Protein AF-A0AB36PG69-F1 (afdb_monomer_lite)

Organism: NCBI:txid198214

Secondary structure (DSSP, 8-state):
-HHHHHHHHHHHHHHHHHHHHHHHHHHHHHHHHHHHHHHHHHHHT-TTHHHHHHHHHHHHT-HHHHTT-STTS-HHHHHHHHHHHHHHHHHHHHHHTT-HHHHHHHHHHHHHHHHHHHHHHHHHHHHHHHHHHHHHHHHHHHHHHHHHHHHHHHIIIIIHHHHHHHHHHHHHHTT---SPPPP---SSHHHHHHHHHHHHHHHHHHHHHHHHHHHHHHHHHHHHHHHHHHHHHHHHS---

Foldseek 3Di:
DVLVCVLVVLVVVLVVCVVLLVVLLVLLVVLLVLLVVLLVCLVVVNPCNVVSLVVSVCSLPPPSLVVCPDDPRDPQLVVLSVVLVVVSVVLVVCSVVSVNVVSVVCSVVSSVSSVSNSVSSVVRSVVSVVVSVVSVVVSVVVVVVVVVVVVVCCCVQPVVLVVVVVVCVVCVVVVNLPDDQRQLPRPDPSSVVSVVVSVVSVVVNVVVVVVVVVVVVVVVVVVVVVVVVVVVVVVPDDDD

InterPro domains:
  IPR003660 HAMP domain [PF00672] (154-205)
  IPR003660 HAMP domain [PS50885] (156-209)
  IPR003660 HAMP domain [SM00304] (156-209)
  IPR029095 NarX-like, N-terminal [PF13675] (14-109)
  IPR042295 NarX-like, N-terminal domain superfamily [G3DSA:1.20.120.960] (21-128)

Structure (mmCIF, N/CA/C/O backbone):
data_AF-A0AB36PG69-F1
#
_entry.id   AF-A0AB36PG69-F1
#
loop_
_atom_site.group_PDB
_atom_site.id
_atom_site.type_symbol
_atom_site.label_atom_id
_atom_site.label_alt_id
_atom_site.label_comp_id
_atom_site.label_asym_id
_atom_site.label_entity_id
_atom_site.label_seq_id
_atom_site.pdbx_PDB_ins_code
_atom_site.Cartn_x
_atom_site.Cartn_y
_atom_site.Cartn_z
_atom_site.occupancy
_atom_site.B_iso_or_equiv
_atom_site.auth_seq_id
_atom_site.auth_comp_id
_atom_site.auth_asym_id
_atom_site.auth_atom_id
_atom_site.pdbx_PDB_model_num
ATOM 1 N N . MET A 1 1 ? -4.709 -1.542 18.566 1.00 64.94 1 MET A N 1
ATOM 2 C CA . MET A 1 1 ? -3.264 -1.831 18.682 1.00 64.94 1 MET A CA 1
ATOM 3 C C . MET A 1 1 ? -2.793 -2.746 17.560 1.00 64.94 1 MET A C 1
ATOM 5 O O . MET A 1 1 ? -2.054 -2.269 16.717 1.00 64.94 1 MET A O 1
ATOM 9 N N . LEU A 1 2 ? -3.275 -3.990 17.442 1.00 75.31 2 LEU A N 1
ATOM 10 C CA . LEU A 1 2 ? -2.845 -4.886 16.350 1.00 75.31 2 LEU A CA 1
ATOM 11 C C . LEU A 1 2 ? -3.123 -4.317 14.940 1.00 75.31 2 LEU A C 1
ATOM 13 O O . LEU A 1 2 ? -2.245 -4.328 14.085 1.00 75.31 2 LEU A O 1
ATOM 17 N N . LEU A 1 3 ? -4.320 -3.749 14.730 1.00 73.50 3 LEU A N 1
ATOM 18 C CA . LEU A 1 3 ? -4.728 -3.170 13.443 1.00 73.50 3 LEU A CA 1
ATOM 19 C C . LEU A 1 3 ? -3.843 -1.986 13.017 1.00 73.50 3 LEU A C 1
ATOM 21 O O . LEU A 1 3 ? -3.475 -1.889 11.852 1.00 73.50 3 LEU A O 1
ATOM 25 N N . SER A 1 4 ? -3.474 -1.115 13.966 1.00 73.88 4 SER A N 1
ATOM 26 C CA . SER A 1 4 ? -2.629 0.049 13.676 1.00 73.88 4 SER A CA 1
ATOM 27 C C . SER A 1 4 ? -1.191 -0.367 13.382 1.00 73.88 4 SER A C 1
ATOM 29 O O . SER A 1 4 ? -0.578 0.164 12.467 1.00 73.88 4 SER A O 1
ATOM 31 N N . ILE A 1 5 ? -0.661 -1.352 14.112 1.00 80.94 5 ILE A N 1
ATOM 32 C CA . ILE A 1 5 ? 0.685 -1.885 13.867 1.00 80.94 5 ILE A CA 1
ATOM 33 C C . ILE A 1 5 ? 0.757 -2.516 12.473 1.00 80.94 5 ILE A C 1
ATOM 35 O O . ILE A 1 5 ? 1.708 -2.264 11.737 1.00 80.94 5 ILE A O 1
ATOM 39 N N . LEU A 1 6 ? -0.271 -3.276 12.081 1.00 77.44 6 LEU A N 1
ATOM 40 C CA . LEU A 1 6 ? -0.334 -3.898 10.762 1.00 77.44 6 LEU A CA 1
ATOM 41 C C . LEU A 1 6 ? -0.406 -2.845 9.643 1.00 77.44 6 LEU A C 1
ATOM 43 O O . LEU A 1 6 ? 0.371 -2.912 8.691 1.00 77.44 6 LEU A O 1
ATOM 47 N N . SER A 1 7 ? -1.286 -1.843 9.768 1.00 76.88 7 SER A N 1
ATOM 48 C CA . SER A 1 7 ? -1.426 -0.789 8.754 1.00 76.88 7 SER A CA 1
ATOM 49 C C . SER A 1 7 ? -0.161 0.060 8.623 1.00 76.88 7 SER A C 1
ATOM 51 O O . SER A 1 7 ? 0.290 0.331 7.512 1.00 76.88 7 SER A O 1
ATOM 53 N N . THR A 1 8 ? 0.447 0.444 9.748 1.00 79.75 8 THR A N 1
ATOM 54 C CA . THR A 1 8 ? 1.674 1.246 9.755 1.00 79.75 8 THR A CA 1
ATOM 55 C C . THR A 1 8 ? 2.865 0.443 9.236 1.00 79.75 8 THR A C 1
ATOM 57 O O . THR A 1 8 ? 3.670 0.976 8.477 1.00 79.75 8 THR A O 1
ATOM 60 N N . GLY A 1 9 ? 2.955 -0.850 9.563 1.00 84.31 9 GLY A N 1
ATOM 61 C CA . GLY A 1 9 ? 3.984 -1.741 9.024 1.00 84.31 9 GLY A CA 1
ATOM 62 C C . GLY A 1 9 ? 3.906 -1.873 7.502 1.00 84.31 9 GLY A C 1
ATOM 63 O O . GLY A 1 9 ? 4.920 -1.730 6.820 1.00 84.31 9 GLY A O 1
ATOM 64 N N . ILE A 1 10 ? 2.701 -2.060 6.953 1.00 81.62 10 ILE A N 1
ATOM 65 C CA . ILE A 1 10 ? 2.478 -2.119 5.498 1.00 81.62 10 ILE A CA 1
ATOM 66 C C . ILE A 1 10 ? 2.855 -0.789 4.829 1.00 81.62 10 ILE A C 1
ATOM 68 O O . ILE A 1 10 ? 3.517 -0.791 3.787 1.00 81.62 10 ILE A O 1
ATOM 72 N N . ALA A 1 11 ? 2.484 0.345 5.429 1.00 81.44 11 ALA A N 1
ATOM 73 C CA . ALA A 1 11 ? 2.833 1.664 4.906 1.00 81.44 11 ALA A CA 1
ATOM 74 C C . ALA A 1 11 ? 4.356 1.888 4.873 1.00 81.44 11 ALA A C 1
ATOM 76 O O . ALA A 1 11 ? 4.891 2.313 3.849 1.00 81.44 11 ALA A O 1
ATOM 77 N N . LEU A 1 12 ? 5.064 1.536 5.952 1.00 83.12 12 LEU A N 1
ATOM 78 C CA . LEU A 1 12 ? 6.521 1.668 6.049 1.00 83.12 12 LEU A CA 1
ATOM 79 C C . LEU A 1 12 ? 7.258 0.764 5.057 1.00 83.12 12 LEU A C 1
ATOM 81 O O . LEU A 1 12 ? 8.168 1.228 4.373 1.00 83.12 12 LEU A O 1
ATOM 85 N N . LEU A 1 13 ? 6.851 -0.503 4.930 1.00 83.69 13 LEU A N 1
ATOM 86 C CA . LEU A 1 13 ? 7.431 -1.423 3.946 1.00 83.69 13 LEU A CA 1
ATOM 87 C C . LEU A 1 13 ? 7.222 -0.919 2.516 1.00 83.69 13 LEU A C 1
ATOM 89 O O . LEU A 1 13 ? 8.127 -0.994 1.684 1.00 83.69 13 LEU A O 1
ATOM 93 N N . THR A 1 14 ? 6.045 -0.363 2.235 1.00 82.62 14 THR A N 1
ATOM 94 C CA . THR A 1 14 ? 5.746 0.179 0.911 1.00 82.62 14 THR A CA 1
ATOM 95 C C . THR A 1 14 ? 6.583 1.419 0.607 1.00 82.62 14 THR A C 1
ATOM 97 O O . THR A 1 14 ? 7.133 1.516 -0.489 1.00 82.62 14 THR A O 1
ATOM 100 N N . LEU A 1 15 ? 6.749 2.318 1.576 1.00 81.62 15 LEU A N 1
ATOM 101 C CA . LEU A 1 15 ? 7.589 3.510 1.448 1.00 81.62 15 LEU A CA 1
ATOM 102 C C . LEU A 1 15 ? 9.081 3.162 1.323 1.00 81.62 15 LEU A C 1
ATOM 104 O O . LEU A 1 15 ? 9.803 3.762 0.534 1.00 81.62 15 LEU A O 1
ATOM 108 N N . ALA A 1 16 ? 9.553 2.130 2.023 1.00 81.25 16 ALA A N 1
ATOM 109 C CA . ALA A 1 16 ? 10.897 1.603 1.797 1.00 81.25 16 ALA A CA 1
ATOM 110 C C . ALA A 1 16 ? 11.046 1.045 0.368 1.00 81.25 16 ALA A C 1
ATOM 112 O O . ALA A 1 16 ? 12.069 1.250 -0.285 1.00 81.25 16 ALA A O 1
ATOM 113 N N . SER A 1 17 ? 10.005 0.384 -0.157 1.00 84.06 17 SER A N 1
ATOM 114 C CA . SER A 1 17 ? 10.005 -0.123 -1.533 1.00 84.06 17 SER A CA 1
ATOM 115 C C . SER A 1 17 ? 9.943 0.983 -2.597 1.00 84.06 17 SER A C 1
ATOM 117 O O . SER A 1 17 ? 10.462 0.778 -3.692 1.00 84.06 17 SER A O 1
ATOM 119 N N . SER A 1 18 ? 9.374 2.159 -2.296 1.00 85.69 18 SER A N 1
ATOM 120 C CA . SER A 1 18 ? 9.246 3.249 -3.275 1.00 85.69 18 SER A CA 1
ATOM 121 C C . SER A 1 18 ? 10.583 3.893 -3.642 1.00 85.69 18 SER A C 1
ATOM 123 O O . SER A 1 18 ? 10.717 4.424 -4.740 1.00 85.69 18 SER A O 1
ATOM 125 N N . LEU A 1 19 ? 11.599 3.791 -2.775 1.00 85.38 19 LEU A N 1
ATOM 126 C CA . LEU A 1 19 ? 12.970 4.188 -3.122 1.00 85.38 19 LEU A CA 1
ATOM 127 C C . LEU A 1 19 ? 13.503 3.365 -4.303 1.00 85.38 19 LEU A C 1
ATOM 129 O O . LEU A 1 19 ? 14.096 3.914 -5.229 1.00 85.38 19 LEU A O 1
ATOM 133 N N . ARG A 1 20 ? 13.221 2.056 -4.306 1.00 90.81 20 ARG A N 1
ATOM 134 C CA . ARG A 1 20 ? 13.609 1.152 -5.397 1.00 90.81 20 ARG A CA 1
ATOM 135 C C . ARG A 1 20 ? 12.785 1.395 -6.660 1.00 90.81 20 ARG A C 1
ATOM 137 O O . ARG A 1 20 ? 13.321 1.256 -7.753 1.00 90.81 20 ARG A O 1
ATOM 144 N N . ASP A 1 21 ? 11.515 1.789 -6.535 1.00 93.38 21 ASP A N 1
ATOM 145 C CA . ASP A 1 21 ? 10.707 2.181 -7.701 1.00 93.38 21 ASP A CA 1
ATOM 146 C C . ASP A 1 21 ? 11.288 3.427 -8.386 1.00 93.38 21 ASP A C 1
ATOM 148 O O . ASP A 1 21 ? 11.419 3.457 -9.609 1.00 93.38 21 ASP A O 1
ATOM 152 N N . ALA A 1 22 ? 11.668 4.443 -7.602 1.00 95.12 22 ALA A N 1
ATOM 153 C CA . ALA A 1 22 ? 12.277 5.666 -8.121 1.00 95.12 22 ALA A CA 1
ATOM 154 C C . ALA A 1 22 ? 13.617 5.376 -8.816 1.00 95.12 22 ALA A C 1
ATOM 156 O O . ALA A 1 22 ? 13.876 5.882 -9.909 1.00 95.12 22 ALA A O 1
ATOM 157 N N . GLU A 1 23 ? 14.440 4.510 -8.223 1.00 96.38 23 GLU A N 1
ATOM 158 C CA . GLU A 1 23 ? 15.682 4.034 -8.832 1.00 96.38 23 GLU A CA 1
ATOM 159 C C . GLU A 1 23 ? 15.425 3.275 -10.148 1.00 96.38 23 GLU A C 1
ATOM 161 O O . GLU A 1 23 ? 16.091 3.548 -11.149 1.00 96.38 23 GLU A O 1
ATOM 166 N N . ALA A 1 24 ? 14.428 2.382 -10.187 1.00 97.06 24 ALA A N 1
ATOM 167 C CA . ALA A 1 24 ? 14.053 1.641 -11.392 1.00 97.06 24 ALA A CA 1
ATOM 168 C C . ALA A 1 24 ? 13.626 2.580 -12.528 1.00 97.06 24 ALA A C 1
ATOM 170 O O . ALA A 1 24 ? 14.089 2.434 -13.659 1.00 97.06 24 ALA A O 1
ATOM 171 N N . ILE A 1 25 ? 12.777 3.567 -12.221 1.00 97.81 25 ILE A N 1
ATOM 172 C CA . ILE A 1 25 ? 12.321 4.591 -13.172 1.00 97.81 25 ILE A CA 1
ATOM 173 C C . ILE A 1 25 ? 13.508 5.415 -13.683 1.00 97.81 25 ILE A C 1
ATOM 175 O O . ILE A 1 25 ? 13.589 5.683 -14.882 1.00 97.81 25 ILE A O 1
ATOM 179 N N . ASN A 1 26 ? 14.446 5.783 -12.807 1.00 98.00 26 ASN A N 1
ATOM 180 C CA . ASN A 1 26 ? 15.630 6.550 -13.182 1.00 98.00 26 ASN A CA 1
ATOM 181 C C . ASN A 1 26 ? 16.567 5.752 -14.105 1.00 98.00 26 ASN A C 1
ATOM 183 O O . ASN A 1 26 ? 16.945 6.236 -15.175 1.00 98.00 26 ASN A O 1
ATOM 187 N N . ILE A 1 27 ? 16.899 4.505 -13.747 1.00 97.94 27 ILE A N 1
ATOM 188 C CA . ILE A 1 27 ? 17.762 3.655 -14.579 1.00 97.94 27 ILE A CA 1
ATOM 189 C C . ILE A 1 27 ? 17.086 3.348 -15.917 1.00 97.94 27 ILE A C 1
ATOM 191 O O . ILE A 1 27 ? 17.712 3.541 -16.961 1.00 97.94 27 ILE A O 1
ATOM 195 N N . ALA A 1 28 ? 15.809 2.953 -15.918 1.00 97.50 28 ALA A N 1
ATOM 196 C CA . ALA A 1 28 ? 15.046 2.734 -17.146 1.00 97.50 28 ALA A CA 1
ATOM 197 C C . ALA A 1 28 ? 14.969 4.012 -17.999 1.00 97.50 28 ALA A C 1
ATOM 199 O O . ALA A 1 28 ? 15.130 3.968 -19.218 1.00 97.50 28 ALA A O 1
ATOM 200 N N . GLY A 1 29 ? 14.806 5.171 -17.357 1.00 96.38 29 GLY A N 1
ATOM 201 C CA . GLY A 1 29 ? 14.851 6.475 -18.003 1.00 96.38 29 GLY A CA 1
ATOM 202 C C . GLY A 1 29 ? 16.183 6.744 -18.700 1.00 96.38 29 GLY A C 1
ATOM 203 O O . GLY A 1 29 ? 16.184 7.177 -19.854 1.00 96.38 29 GLY A O 1
ATOM 204 N N . SER A 1 30 ? 17.301 6.410 -18.051 1.00 98.25 30 SER A N 1
ATOM 205 C CA . SER A 1 30 ? 18.645 6.577 -18.614 1.00 98.25 30 SER A CA 1
ATOM 206 C C . SER A 1 30 ? 18.851 5.790 -19.913 1.00 98.25 30 SER A C 1
ATOM 208 O O . SER A 1 30 ? 19.577 6.256 -20.790 1.00 98.25 30 SER A O 1
ATOM 210 N N . LEU A 1 31 ? 18.179 4.641 -20.088 1.00 98.69 31 LEU A N 1
ATOM 211 C CA . LEU A 1 31 ? 18.293 3.819 -21.298 1.00 98.69 31 LEU A CA 1
ATOM 212 C C . LEU A 1 31 ? 17.866 4.591 -22.553 1.00 98.69 31 LEU A C 1
ATOM 214 O O . LEU A 1 31 ? 18.450 4.395 -23.615 1.00 98.69 31 LEU A O 1
ATOM 218 N N . ARG A 1 32 ? 16.907 5.519 -22.451 1.00 98.62 32 ARG A N 1
ATOM 219 C CA . ARG A 1 32 ? 16.476 6.359 -23.584 1.00 98.62 32 ARG A CA 1
ATOM 220 C C . ARG A 1 32 ? 17.609 7.255 -24.072 1.00 98.62 32 ARG A C 1
ATOM 222 O O . ARG A 1 32 ? 17.946 7.241 -25.253 1.00 98.62 32 ARG A O 1
ATOM 229 N N . MET A 1 33 ? 18.247 7.965 -23.141 1.00 98.50 33 MET A N 1
ATOM 230 C CA . MET A 1 33 ? 19.407 8.810 -23.435 1.00 98.50 33 MET A CA 1
ATOM 231 C C . MET A 1 33 ? 20.554 7.976 -24.005 1.00 98.50 33 MET A C 1
ATOM 233 O O . MET A 1 33 ? 21.115 8.324 -25.041 1.00 98.50 33 MET A O 1
ATOM 237 N N . GLN A 1 34 ? 20.863 6.841 -23.372 1.00 98.75 34 GLN A N 1
ATOM 238 C CA . GLN A 1 34 ? 21.934 5.964 -23.835 1.00 98.75 34 GLN A CA 1
ATOM 239 C C . GLN A 1 34 ? 21.659 5.407 -25.239 1.00 98.75 34 GLN A C 1
ATOM 241 O O . GLN A 1 34 ? 22.593 5.293 -26.024 1.00 98.75 34 GLN A O 1
ATOM 246 N N . SER A 1 35 ? 20.398 5.123 -25.583 1.00 98.75 35 SER A N 1
ATOM 247 C CA . SER A 1 35 ? 20.015 4.680 -26.929 1.00 98.75 35 SER A CA 1
ATOM 248 C C . SER A 1 35 ? 20.345 5.753 -27.974 1.00 98.75 35 SER A C 1
ATOM 250 O O . SER A 1 35 ? 21.053 5.481 -28.936 1.00 98.75 35 SER A O 1
ATOM 252 N N . TYR A 1 36 ? 19.941 7.009 -27.767 1.00 98.69 36 TYR A N 1
ATOM 253 C CA . TYR A 1 36 ? 20.313 8.082 -28.701 1.00 98.69 36 TYR A CA 1
ATOM 254 C C . TYR A 1 36 ? 21.824 8.348 -28.738 1.00 98.69 36 TYR A C 1
ATOM 256 O O . TYR A 1 36 ? 22.379 8.563 -29.817 1.00 98.69 36 TYR A O 1
ATOM 264 N N . ARG A 1 37 ? 22.511 8.269 -27.589 1.00 98.75 37 ARG A N 1
ATOM 265 C CA . ARG A 1 37 ? 23.974 8.411 -27.509 1.00 98.75 37 ARG A CA 1
ATOM 266 C C . ARG A 1 37 ? 24.698 7.376 -28.368 1.00 98.75 37 ARG A C 1
ATOM 268 O O . ARG A 1 37 ? 25.631 7.734 -29.070 1.00 98.75 37 ARG A O 1
ATOM 275 N N . LEU A 1 38 ? 24.238 6.125 -28.370 1.00 98.75 38 LEU A N 1
ATOM 276 C CA . LEU A 1 38 ? 24.809 5.069 -29.212 1.00 98.75 38 LEU A CA 1
ATOM 277 C C . LEU A 1 38 ? 24.654 5.363 -30.709 1.00 98.75 38 LEU A C 1
ATOM 279 O O . LEU A 1 38 ? 25.572 5.092 -31.480 1.00 98.75 38 LEU A O 1
ATOM 283 N N . GLY A 1 39 ? 23.526 5.951 -31.118 1.00 98.25 39 GLY A N 1
ATOM 284 C CA . GLY A 1 39 ? 23.340 6.430 -32.490 1.00 98.25 39 GLY A CA 1
ATOM 285 C C . GLY A 1 39 ? 24.317 7.551 -32.857 1.00 98.25 39 GLY A C 1
ATOM 286 O O . GLY A 1 39 ? 24.914 7.516 -33.932 1.00 98.25 39 GLY A O 1
ATOM 287 N N . TYR A 1 40 ? 24.530 8.505 -31.945 1.00 98.44 40 TYR A N 1
ATOM 288 C CA . TYR A 1 40 ? 25.512 9.580 -32.115 1.00 98.44 40 TYR A CA 1
ATOM 289 C C . TYR A 1 40 ? 26.954 9.052 -32.184 1.00 98.44 40 TYR A C 1
ATOM 291 O O . TYR A 1 40 ? 27.720 9.452 -33.061 1.00 98.44 40 TYR A O 1
ATOM 299 N N . ASP A 1 41 ? 27.325 8.122 -31.301 1.00 98.62 41 ASP A N 1
ATOM 300 C CA . ASP A 1 41 ? 28.644 7.484 -31.303 1.00 98.62 41 ASP A CA 1
ATOM 301 C C . ASP A 1 41 ? 28.901 6.730 -32.609 1.00 98.62 41 ASP A C 1
ATOM 303 O O . ASP A 1 41 ? 29.993 6.817 -33.171 1.00 98.62 41 ASP A O 1
ATOM 307 N N . LEU A 1 42 ? 27.886 6.020 -33.113 1.00 98.06 42 LEU A N 1
ATOM 308 C CA . LEU A 1 42 ? 27.971 5.310 -34.382 1.00 98.06 42 LEU A CA 1
ATOM 309 C C . LEU A 1 42 ? 28.144 6.279 -35.560 1.00 98.06 42 LEU A C 1
ATOM 311 O O . LEU A 1 42 ? 28.988 6.048 -36.420 1.00 98.06 42 LEU A O 1
ATOM 315 N N . GLN A 1 43 ? 27.378 7.372 -35.590 1.00 97.94 43 GLN A N 1
ATOM 316 C CA . GLN A 1 43 ? 27.457 8.375 -36.654 1.00 97.94 43 GLN A CA 1
ATOM 317 C C . GLN A 1 43 ? 28.797 9.126 -36.665 1.00 97.94 43 GLN A C 1
ATOM 319 O O . GLN A 1 43 ? 29.316 9.444 -37.731 1.00 97.94 43 GLN A O 1
ATOM 324 N N . SER A 1 44 ? 29.347 9.424 -35.487 1.00 97.50 44 SER A N 1
ATOM 325 C CA . SER A 1 44 ? 30.590 10.190 -35.331 1.00 97.50 44 SER A CA 1
ATOM 326 C C . SER A 1 44 ? 31.862 9.339 -35.401 1.00 97.50 44 SER A C 1
ATOM 328 O O . SER A 1 44 ? 32.959 9.894 -35.391 1.00 97.50 44 SER A O 1
ATOM 330 N N . GLY A 1 45 ? 31.745 8.006 -35.455 1.00 96.81 45 GLY A N 1
ATOM 331 C CA . GLY A 1 45 ? 32.900 7.106 -35.374 1.00 96.81 45 GLY A CA 1
ATOM 332 C C . GLY A 1 45 ? 33.600 7.162 -34.010 1.00 96.81 45 GLY A C 1
ATOM 333 O O . GLY A 1 45 ? 34.816 7.001 -33.924 1.00 96.81 45 GLY A O 1
ATOM 334 N N . SER A 1 46 ? 32.842 7.430 -32.944 1.00 97.81 46 SER A N 1
ATOM 335 C CA . SER A 1 46 ? 33.360 7.624 -31.590 1.00 97.81 46 SER A CA 1
ATOM 336 C C . SER A 1 46 ? 34.106 6.380 -31.082 1.00 97.81 46 SER A C 1
ATOM 338 O O . SER A 1 46 ? 33.547 5.276 -31.098 1.00 97.81 46 SER A O 1
ATOM 340 N N . PRO A 1 47 ? 35.326 6.524 -30.523 1.00 97.19 47 PRO A N 1
ATOM 341 C CA . PRO A 1 47 ? 36.048 5.402 -29.920 1.00 97.19 47 PRO A CA 1
ATOM 342 C C . PRO A 1 47 ? 35.346 4.863 -28.661 1.00 97.19 47 PRO A C 1
ATOM 344 O O . PRO A 1 47 ? 35.658 3.768 -28.194 1.00 97.19 47 PRO A O 1
ATOM 347 N N . GLN A 1 48 ? 34.380 5.607 -28.109 1.00 97.75 48 GLN A N 1
ATOM 348 C CA . GLN A 1 48 ? 33.632 5.232 -26.908 1.00 97.75 48 GLN A CA 1
ATOM 349 C C . GLN A 1 48 ? 32.435 4.317 -27.199 1.00 97.75 48 GLN A C 1
ATOM 351 O O . GLN A 1 48 ? 31.845 3.798 -26.251 1.00 97.75 48 GLN A O 1
ATOM 356 N N . LEU A 1 49 ? 32.095 4.057 -28.472 1.00 98.25 49 LEU A N 1
ATOM 357 C CA . LEU A 1 49 ? 30.909 3.279 -28.855 1.00 98.25 49 LEU A CA 1
ATOM 358 C C . LEU A 1 49 ? 30.813 1.943 -28.102 1.00 98.25 49 LEU A C 1
ATOM 360 O O . LEU A 1 49 ? 29.777 1.617 -27.527 1.00 98.25 49 LEU A O 1
ATOM 364 N N . ASN A 1 50 ? 31.902 1.172 -28.052 1.00 98.25 50 ASN A N 1
ATOM 365 C CA . ASN A 1 50 ? 31.902 -0.129 -27.377 1.00 98.25 50 ASN A CA 1
ATOM 366 C C . ASN A 1 50 ? 31.752 -0.009 -25.854 1.00 98.25 50 ASN A C 1
ATOM 368 O O . ASN A 1 50 ? 31.023 -0.797 -25.252 1.00 98.25 50 ASN A O 1
ATOM 372 N N . ALA A 1 51 ? 32.368 1.005 -25.241 1.00 98.50 51 ALA A N 1
ATOM 373 C CA . ALA A 1 51 ? 32.202 1.274 -23.816 1.00 98.50 51 ALA A CA 1
ATOM 374 C C . ALA A 1 51 ? 30.749 1.666 -23.496 1.00 98.50 51 ALA A C 1
ATOM 376 O O . ALA A 1 51 ? 30.148 1.127 -22.569 1.00 98.50 51 ALA A O 1
ATOM 377 N N . HIS A 1 52 ? 30.134 2.532 -24.305 1.00 98.69 52 HIS A N 1
ATOM 378 C CA . HIS A 1 52 ? 28.734 2.920 -24.138 1.00 98.69 52 HIS A CA 1
ATOM 379 C C . HIS A 1 52 ? 27.754 1.766 -24.403 1.00 98.69 52 HIS A C 1
ATOM 381 O O . HIS A 1 52 ? 26.741 1.678 -23.708 1.00 98.69 52 HIS A O 1
ATOM 387 N N . ARG A 1 53 ? 28.057 0.841 -25.329 1.00 98.69 53 ARG A N 1
ATOM 388 C CA . ARG A 1 53 ? 27.273 -0.397 -25.530 1.00 98.69 53 ARG A CA 1
ATOM 389 C C . ARG A 1 53 ? 27.294 -1.274 -24.279 1.00 98.69 53 ARG A C 1
ATOM 391 O O . ARG A 1 53 ? 26.259 -1.803 -23.878 1.00 98.69 53 ARG A O 1
ATOM 398 N N . GLN A 1 54 ? 28.457 -1.400 -23.642 1.00 98.50 54 GLN A N 1
ATOM 399 C CA . GLN A 1 54 ? 28.600 -2.156 -22.400 1.00 98.50 54 GLN A CA 1
ATOM 400 C C . GLN A 1 54 ? 27.877 -1.479 -21.228 1.00 98.50 54 GLN A C 1
ATOM 402 O O . GLN A 1 54 ? 27.192 -2.166 -20.471 1.00 98.50 54 GLN A O 1
ATOM 407 N N . LEU A 1 55 ? 27.954 -0.149 -21.103 1.00 98.44 55 LEU A N 1
ATOM 408 C CA . LEU A 1 55 ? 27.186 0.595 -20.095 1.00 98.44 55 LEU A CA 1
ATOM 409 C C . LEU A 1 55 ? 25.674 0.426 -20.283 1.00 98.44 55 LEU A C 1
ATOM 411 O O . LEU A 1 55 ? 24.961 0.235 -19.299 1.00 98.44 55 LEU A O 1
ATOM 415 N N . PHE A 1 56 ? 25.188 0.418 -21.529 1.00 98.75 56 PHE A N 1
ATOM 416 C CA . PHE A 1 56 ? 23.780 0.141 -21.812 1.00 98.75 56 PHE A CA 1
ATOM 417 C C . PHE A 1 56 ? 23.385 -1.256 -21.321 1.00 98.75 56 PHE A C 1
ATOM 419 O O . PHE A 1 56 ? 22.403 -1.403 -20.595 1.00 98.75 56 PHE A O 1
ATOM 426 N N . GLN A 1 57 ? 24.176 -2.280 -21.667 1.00 98.56 57 GLN A N 1
ATOM 427 C CA . GLN A 1 57 ? 23.951 -3.660 -21.222 1.00 98.56 57 GLN A CA 1
ATOM 428 C C . GLN A 1 57 ? 23.916 -3.757 -19.689 1.00 98.56 57 GLN A C 1
ATOM 430 O O . GLN A 1 57 ? 23.042 -4.430 -19.143 1.00 98.56 57 GLN A O 1
ATOM 435 N N . GLN A 1 58 ? 24.846 -3.090 -18.999 1.00 98.44 58 GLN A N 1
ATOM 436 C CA . GLN A 1 58 ? 24.916 -3.067 -17.536 1.00 98.44 58 GLN A CA 1
ATOM 437 C C . GLN A 1 58 ? 23.700 -2.376 -16.914 1.00 98.44 58 GLN A C 1
ATOM 439 O O . GLN A 1 58 ? 23.128 -2.896 -15.961 1.00 98.44 58 GLN A O 1
ATOM 444 N N . ALA A 1 59 ? 23.268 -1.241 -17.469 1.00 98.38 59 ALA A N 1
ATOM 445 C CA . ALA A 1 59 ? 22.074 -0.540 -17.007 1.00 98.38 59 ALA A CA 1
ATOM 446 C C . ALA A 1 59 ? 20.808 -1.392 -17.206 1.00 98.38 59 ALA A C 1
ATOM 448 O O . ALA A 1 59 ? 19.994 -1.511 -16.287 1.00 98.38 59 ALA A O 1
ATOM 449 N N . LEU A 1 60 ? 20.673 -2.046 -18.366 1.00 98.44 60 LEU A N 1
ATOM 450 C CA . LEU A 1 60 ? 19.543 -2.921 -18.687 1.00 98.44 60 LEU A CA 1
ATOM 451 C C . LEU A 1 60 ? 19.457 -4.134 -17.747 1.00 98.44 60 LEU A C 1
ATOM 453 O O . LEU A 1 60 ? 18.358 -4.527 -17.366 1.00 98.44 60 LEU A O 1
ATOM 457 N N . HIS A 1 61 ? 20.599 -4.685 -17.328 1.00 98.19 61 HIS A N 1
ATOM 458 C CA . HIS A 1 61 ? 20.692 -5.823 -16.401 1.00 98.19 61 HIS A CA 1
ATOM 459 C C . HIS A 1 61 ? 20.990 -5.403 -14.957 1.00 98.19 61 HIS A C 1
ATOM 461 O O . HIS A 1 61 ? 21.435 -6.219 -14.146 1.00 98.19 61 HIS A O 1
ATOM 467 N N . SER A 1 62 ? 20.762 -4.133 -14.623 1.00 97.88 62 SER A N 1
ATOM 468 C CA . SER A 1 62 ? 20.965 -3.644 -13.265 1.00 97.88 62 SER A CA 1
ATOM 469 C C . SER A 1 62 ? 20.085 -4.417 -12.269 1.00 97.88 62 SER A C 1
ATOM 471 O O . SER A 1 62 ? 18.956 -4.797 -12.605 1.00 97.88 62 SER A O 1
ATOM 473 N N . PRO A 1 63 ? 20.550 -4.628 -11.021 1.00 96.44 63 PRO A N 1
ATOM 474 C CA . PRO A 1 63 ? 19.793 -5.373 -10.017 1.00 96.44 63 PRO A CA 1
ATOM 475 C C . PRO A 1 63 ? 18.385 -4.825 -9.771 1.00 96.44 63 PRO A C 1
ATOM 477 O O . PRO A 1 63 ? 17.472 -5.581 -9.446 1.00 96.44 63 PRO A O 1
ATOM 480 N N . VAL A 1 64 ? 18.179 -3.514 -9.913 1.00 96.12 64 VAL A N 1
ATOM 481 C CA . VAL A 1 64 ? 16.859 -2.908 -9.714 1.00 96.12 64 VAL A CA 1
ATOM 482 C C . VAL A 1 64 ? 15.851 -3.352 -10.784 1.00 96.12 64 VAL A C 1
ATOM 484 O O . VAL A 1 64 ? 14.680 -3.533 -10.462 1.00 96.12 64 VAL A O 1
ATOM 487 N N . LEU A 1 65 ? 16.301 -3.594 -12.023 1.00 97.00 65 LEU A N 1
ATOM 488 C CA . LEU A 1 65 ? 15.442 -4.025 -13.128 1.00 97.00 65 LEU A CA 1
ATOM 489 C C . LEU A 1 65 ? 15.280 -5.548 -13.179 1.00 97.00 65 LEU A C 1
ATOM 491 O O . LEU A 1 65 ? 14.178 -6.037 -13.417 1.00 97.00 65 LEU A O 1
ATOM 495 N N . THR A 1 66 ? 16.329 -6.320 -12.887 1.00 95.44 66 THR A N 1
ATOM 496 C CA . THR A 1 66 ? 16.237 -7.793 -12.869 1.00 95.44 66 THR A CA 1
ATOM 497 C C . THR A 1 66 ? 15.356 -8.307 -11.728 1.00 95.44 66 THR A C 1
ATOM 499 O O . THR A 1 66 ? 14.604 -9.266 -11.907 1.00 95.44 66 THR A O 1
ATOM 502 N N . ASN A 1 67 ? 15.348 -7.612 -10.585 1.00 93.38 67 ASN A N 1
ATOM 503 C CA . ASN A 1 67 ? 14.466 -7.912 -9.451 1.00 93.38 67 ASN A CA 1
ATOM 504 C C . ASN A 1 67 ? 12.974 -7.631 -9.719 1.00 93.38 67 ASN A C 1
ATOM 506 O O . ASN A 1 67 ? 12.142 -7.911 -8.855 1.00 93.38 67 ASN A O 1
ATOM 510 N N . LEU A 1 68 ? 12.607 -7.096 -10.890 1.00 92.50 68 LEU A N 1
ATOM 511 C CA . LEU A 1 68 ? 11.205 -6.939 -11.291 1.00 92.50 68 LEU A CA 1
ATOM 512 C C . LEU A 1 68 ? 10.553 -8.275 -11.676 1.00 92.50 68 LEU A C 1
ATOM 514 O O . LEU A 1 68 ? 9.329 -8.355 -11.750 1.00 92.50 68 LEU A O 1
ATOM 518 N N . ASN A 1 69 ? 11.335 -9.336 -11.901 1.00 91.19 69 ASN A N 1
ATOM 519 C CA . ASN A 1 69 ? 10.812 -10.652 -12.260 1.00 91.19 69 ASN A CA 1
ATOM 520 C C . ASN A 1 69 ? 10.353 -11.458 -11.030 1.00 91.19 69 ASN A C 1
ATOM 522 O O . ASN A 1 69 ? 10.918 -12.493 -10.685 1.00 91.19 69 ASN A O 1
ATOM 526 N N . VAL A 1 70 ? 9.331 -10.950 -10.343 1.00 91.94 70 VAL A N 1
ATOM 527 C CA . VAL A 1 70 ? 8.770 -11.514 -9.106 1.00 91.94 70 VAL A CA 1
ATOM 528 C C . VAL A 1 70 ? 7.240 -11.542 -9.166 1.00 91.94 70 VAL A C 1
ATOM 530 O O . VAL A 1 70 ? 6.619 -10.816 -9.942 1.00 91.94 70 VAL A O 1
ATOM 533 N N . TRP A 1 71 ? 6.611 -12.400 -8.357 1.00 91.81 71 TRP A N 1
ATOM 534 C CA . TRP A 1 71 ? 5.174 -12.706 -8.461 1.00 91.81 71 TRP A CA 1
ATOM 535 C C . TRP A 1 71 ? 4.248 -11.510 -8.188 1.00 91.81 71 TRP A C 1
ATOM 537 O O . TRP A 1 71 ? 3.168 -11.435 -8.762 1.00 91.81 71 TRP A O 1
ATOM 547 N N . TYR A 1 72 ? 4.667 -10.567 -7.342 1.00 88.56 72 TYR A N 1
ATOM 548 C CA . TYR A 1 72 ? 3.875 -9.386 -6.978 1.00 88.56 72 TYR A CA 1
ATOM 549 C C . TYR A 1 72 ? 4.037 -8.208 -7.954 1.00 88.56 72 TYR A C 1
ATOM 551 O O . TYR A 1 72 ? 3.336 -7.205 -7.821 1.00 88.56 72 TYR A O 1
ATOM 559 N N . VAL A 1 73 ? 4.950 -8.300 -8.929 1.00 94.19 73 VAL A N 1
ATOM 560 C CA . VAL A 1 73 ? 5.109 -7.280 -9.975 1.00 94.19 73 VAL A CA 1
ATOM 561 C C . VAL A 1 73 ? 4.145 -7.583 -11.133 1.00 94.19 73 VAL A C 1
ATOM 563 O O . VAL A 1 73 ? 4.090 -8.729 -11.592 1.00 94.19 73 VAL A O 1
ATOM 566 N N . PRO A 1 74 ? 3.398 -6.583 -11.646 1.00 96.12 74 PRO A N 1
ATOM 567 C CA . PRO A 1 74 ? 2.442 -6.782 -12.731 1.00 96.12 74 PRO A CA 1
ATOM 568 C C . PRO A 1 74 ? 3.081 -7.364 -13.995 1.00 96.12 74 PRO A C 1
ATOM 570 O O . PRO A 1 74 ? 4.161 -6.934 -14.405 1.00 96.12 74 PRO A O 1
ATOM 573 N N . GLU A 1 75 ? 2.365 -8.258 -14.683 1.00 96.12 75 GLU A N 1
ATOM 574 C CA . GLU A 1 75 ? 2.827 -8.835 -15.956 1.00 96.12 75 GLU A CA 1
ATOM 575 C C . GLU A 1 75 ? 3.183 -7.768 -16.992 1.00 96.12 75 GLU A C 1
ATOM 577 O O . GLU A 1 75 ? 4.209 -7.868 -17.653 1.00 96.12 75 GLU A O 1
ATOM 582 N N . ALA A 1 76 ? 2.418 -6.675 -17.056 1.00 96.06 76 ALA A N 1
ATOM 583 C CA . ALA A 1 76 ? 2.705 -5.566 -17.962 1.00 96.06 76 ALA A CA 1
ATOM 584 C C . ALA A 1 76 ? 4.130 -4.996 -17.801 1.00 96.06 76 ALA A C 1
ATOM 586 O O . ALA A 1 76 ? 4.723 -4.571 -18.788 1.00 96.06 76 ALA A O 1
ATOM 587 N N . VAL A 1 77 ? 4.696 -4.997 -16.589 1.00 98.00 77 VAL A N 1
ATOM 588 C CA . VAL A 1 77 ? 6.081 -4.561 -16.342 1.00 98.00 77 VAL A CA 1
ATOM 589 C C . VAL A 1 77 ? 7.065 -5.639 -16.805 1.00 98.00 77 VAL A C 1
ATOM 591 O O . VAL A 1 77 ? 8.003 -5.336 -17.542 1.00 98.00 77 VAL A O 1
ATOM 594 N N . LYS A 1 78 ? 6.828 -6.902 -16.426 1.00 97.69 78 LYS A N 1
ATOM 595 C CA . LYS A 1 78 ? 7.714 -8.038 -16.735 1.00 97.69 78 LYS A CA 1
ATOM 596 C C . LYS A 1 78 ? 7.808 -8.312 -18.234 1.00 97.69 78 LYS A C 1
ATOM 598 O O . LYS A 1 78 ? 8.908 -8.418 -18.769 1.00 97.69 78 LYS A O 1
ATOM 603 N N . THR A 1 79 ? 6.673 -8.350 -18.930 1.00 97.62 79 THR A N 1
ATOM 604 C CA . THR A 1 79 ? 6.614 -8.552 -20.383 1.00 97.62 79 THR A CA 1
ATOM 605 C C . THR A 1 79 ? 7.341 -7.432 -21.122 1.00 97.62 79 THR A C 1
ATOM 607 O O . THR A 1 79 ? 8.138 -7.699 -22.017 1.00 97.62 79 THR A O 1
ATOM 610 N N . ARG A 1 80 ? 7.144 -6.170 -20.719 1.00 98.31 80 ARG A N 1
ATOM 611 C CA . ARG A 1 80 ? 7.856 -5.032 -21.321 1.00 98.31 80 ARG A CA 1
ATOM 612 C C . ARG A 1 80 ? 9.361 -5.108 -21.083 1.00 98.31 80 ARG A C 1
ATOM 614 O O . ARG A 1 80 ? 10.119 -4.902 -22.024 1.00 98.31 80 ARG A O 1
ATOM 621 N N . TYR A 1 81 ? 9.793 -5.465 -19.875 1.00 98.44 81 TYR A N 1
ATOM 622 C CA . TYR A 1 81 ? 11.212 -5.671 -19.588 1.00 98.44 81 TYR A CA 1
ATOM 623 C C . TYR A 1 81 ? 11.817 -6.797 -20.442 1.00 98.44 81 TYR A C 1
ATOM 625 O O . TYR A 1 81 ? 12.900 -6.633 -21.003 1.00 98.44 81 TYR A O 1
ATOM 633 N N . ALA A 1 82 ? 11.104 -7.913 -20.615 1.00 98.00 82 ALA A N 1
ATOM 634 C CA . ALA A 1 82 ? 11.533 -9.001 -21.494 1.00 98.00 82 ALA A CA 1
ATOM 635 C C . ALA A 1 82 ? 11.661 -8.545 -22.961 1.00 98.00 82 ALA A C 1
ATOM 637 O O . ALA A 1 82 ? 12.666 -8.842 -23.606 1.00 98.00 82 ALA A O 1
ATOM 638 N N . HIS A 1 83 ? 10.703 -7.762 -23.470 1.00 98.12 83 HIS A N 1
ATOM 639 C CA . HIS A 1 83 ? 10.780 -7.189 -24.818 1.00 98.12 83 HIS A CA 1
ATOM 640 C C . HIS A 1 83 ? 11.963 -6.232 -24.992 1.00 98.12 83 HIS A C 1
ATOM 642 O O . HIS A 1 83 ? 12.629 -6.288 -26.023 1.00 98.12 83 HIS A O 1
ATOM 648 N N . LEU A 1 84 ? 12.277 -5.398 -23.994 1.00 98.19 84 LEU A N 1
ATOM 649 C CA . LEU A 1 84 ? 13.462 -4.536 -24.049 1.00 98.19 84 LEU A CA 1
ATOM 650 C C . LEU A 1 84 ? 14.752 -5.349 -24.165 1.00 98.19 84 LEU A C 1
ATOM 652 O O . LEU A 1 84 ? 15.599 -5.027 -24.993 1.00 98.19 84 LEU A O 1
ATOM 656 N N . ASN A 1 85 ? 14.873 -6.427 -23.388 1.00 98.50 85 ASN A N 1
ATOM 657 C CA . ASN A 1 85 ? 16.014 -7.336 -23.479 1.00 98.50 85 ASN A CA 1
ATOM 658 C C . ASN A 1 85 ? 16.119 -7.995 -24.857 1.00 98.50 85 ASN A C 1
ATOM 660 O O . ASN A 1 85 ? 17.198 -8.000 -25.444 1.00 98.50 85 ASN A O 1
ATOM 664 N N . ALA A 1 86 ? 15.006 -8.491 -25.402 1.00 98.25 86 ALA A N 1
ATOM 665 C CA . ALA A 1 86 ? 14.985 -9.105 -26.727 1.00 98.25 86 ALA A CA 1
ATOM 666 C C . ALA A 1 86 ? 15.376 -8.110 -27.833 1.00 98.25 86 ALA A C 1
ATOM 668 O O . ALA A 1 86 ? 16.229 -8.405 -28.666 1.00 98.25 86 ALA A O 1
ATOM 669 N N . ASN A 1 87 ? 14.808 -6.904 -27.814 1.00 98.19 87 ASN A N 1
ATOM 670 C CA . ASN A 1 87 ? 15.075 -5.898 -28.840 1.00 98.19 87 ASN A CA 1
ATOM 671 C C . ASN A 1 87 ? 16.487 -5.327 -28.738 1.00 98.19 87 ASN A C 1
ATOM 673 O O . ASN A 1 87 ? 17.096 -5.013 -29.760 1.00 98.19 87 ASN A O 1
ATOM 677 N N . TRP A 1 88 ? 17.038 -5.236 -27.525 1.00 98.69 88 TRP A N 1
ATOM 678 C CA . TRP A 1 88 ? 18.425 -4.838 -27.334 1.00 98.69 88 TRP A CA 1
ATOM 679 C C . TRP A 1 88 ? 19.402 -5.775 -28.053 1.00 98.69 88 TRP A C 1
ATOM 681 O O . TRP A 1 88 ? 20.407 -5.300 -28.576 1.00 98.69 88 TRP A O 1
ATOM 691 N N . LEU A 1 89 ? 19.112 -7.079 -28.144 1.00 98.44 89 LEU A N 1
ATOM 692 C CA . LEU A 1 89 ? 19.962 -8.017 -28.887 1.00 98.44 89 LEU A CA 1
ATOM 693 C C . LEU A 1 89 ? 20.089 -7.617 -30.364 1.00 98.44 89 LEU A C 1
ATOM 695 O O . LEU A 1 89 ? 21.204 -7.577 -30.886 1.00 98.44 89 LEU A O 1
ATOM 699 N N . GLU A 1 90 ? 18.977 -7.256 -31.012 1.00 98.38 90 GLU A N 1
ATOM 700 C CA . GLU A 1 90 ? 18.986 -6.783 -32.402 1.00 98.38 90 GLU A CA 1
ATOM 701 C C . GLU A 1 90 ? 19.662 -5.411 -32.515 1.00 98.38 90 GLU A C 1
ATOM 703 O O . GLU A 1 90 ? 20.544 -5.230 -33.358 1.00 98.38 90 GLU A O 1
ATOM 708 N N . MET A 1 91 ? 19.344 -4.464 -31.620 1.00 98.62 91 MET A N 1
ATOM 709 C CA . MET A 1 91 ? 20.000 -3.151 -31.606 1.00 98.62 91 MET A CA 1
ATOM 710 C C . MET A 1 91 ? 21.524 -3.281 -31.485 1.00 98.62 91 MET A C 1
ATOM 712 O O . MET A 1 91 ? 22.275 -2.662 -32.239 1.00 98.62 91 MET A O 1
ATOM 716 N N . ASN A 1 92 ? 21.995 -4.116 -30.560 1.00 98.62 92 ASN A N 1
ATOM 717 C CA . ASN A 1 92 ? 23.411 -4.340 -30.305 1.00 98.62 92 ASN A CA 1
ATOM 718 C C . ASN A 1 92 ? 24.102 -5.077 -31.465 1.00 98.62 92 ASN A C 1
ATOM 720 O O . ASN A 1 92 ? 25.260 -4.783 -31.774 1.00 98.62 92 ASN A O 1
ATOM 724 N N . ASN A 1 93 ? 23.398 -5.998 -32.136 1.00 98.50 93 ASN A N 1
ATOM 725 C CA . ASN A 1 93 ? 23.888 -6.649 -33.351 1.00 98.50 93 ASN A CA 1
ATOM 726 C C . ASN A 1 93 ? 24.103 -5.627 -34.477 1.00 98.50 93 ASN A C 1
ATOM 728 O O . ASN A 1 93 ? 25.159 -5.610 -35.110 1.00 98.50 93 ASN A O 1
ATOM 732 N N . ARG A 1 94 ? 23.143 -4.726 -34.682 1.00 98.44 94 ARG A N 1
ATOM 733 C CA . ARG A 1 94 ? 23.186 -3.697 -35.733 1.00 98.44 94 ARG A CA 1
ATOM 734 C C . ARG A 1 94 ? 24.265 -2.654 -35.480 1.00 98.44 94 ARG A C 1
ATOM 736 O O . ARG A 1 94 ? 25.007 -2.318 -36.399 1.00 98.44 94 ARG A O 1
ATOM 743 N N . LEU A 1 95 ? 24.443 -2.252 -34.220 1.00 98.25 95 LEU A N 1
ATOM 744 C CA . LEU A 1 95 ? 25.578 -1.430 -33.791 1.00 98.25 95 LEU A CA 1
ATOM 745 C C . LEU A 1 95 ? 26.923 -2.106 -34.100 1.00 98.25 95 LEU A C 1
ATOM 747 O O . LEU A 1 95 ? 27.834 -1.447 -34.587 1.00 98.25 95 LEU A O 1
ATOM 751 N N . SER A 1 96 ? 27.050 -3.420 -33.868 1.00 97.56 96 SER A N 1
ATOM 752 C CA . SER A 1 96 ? 28.297 -4.156 -34.144 1.00 97.56 96 SER A CA 1
ATOM 753 C C . SER A 1 96 ? 28.649 -4.251 -35.632 1.00 97.56 96 SER A C 1
ATOM 755 O O . SER A 1 96 ? 29.822 -4.341 -35.977 1.00 97.56 96 SER A O 1
ATOM 757 N N . LYS A 1 97 ? 27.635 -4.204 -36.504 1.00 97.81 97 LYS A N 1
ATOM 758 C CA . LYS A 1 97 ? 27.781 -4.213 -37.966 1.00 97.81 97 LYS A CA 1
ATOM 759 C C . LYS A 1 97 ? 27.954 -2.813 -38.562 1.00 97.81 97 LYS A C 1
ATOM 761 O O . LYS A 1 97 ? 28.143 -2.698 -39.766 1.00 97.81 97 LYS A O 1
ATOM 766 N N . GLY A 1 98 ? 27.854 -1.765 -37.743 1.00 97.75 98 GLY A N 1
ATOM 767 C CA . GLY A 1 98 ? 27.898 -0.381 -38.206 1.00 97.75 98 GLY A CA 1
ATOM 768 C C . GLY A 1 98 ? 26.691 0.036 -39.059 1.00 97.75 98 GLY A C 1
ATOM 769 O O . GLY A 1 98 ? 26.807 0.950 -39.870 1.00 97.75 98 GLY A O 1
ATOM 770 N N . ASP A 1 99 ? 25.542 -0.632 -38.906 1.00 98.44 99 ASP A N 1
ATOM 771 C CA . ASP A 1 99 ? 24.342 -0.426 -39.733 1.00 98.44 99 ASP A CA 1
ATOM 772 C C . ASP A 1 99 ? 23.572 0.839 -39.302 1.00 98.44 99 ASP A C 1
ATOM 774 O O . ASP A 1 99 ? 22.518 0.784 -38.660 1.00 98.44 99 ASP A O 1
ATOM 778 N N . LEU A 1 100 ? 24.150 2.005 -39.611 1.00 98.06 100 LEU A N 1
ATOM 779 C CA . LEU A 1 100 ? 23.598 3.315 -39.260 1.00 98.06 100 LEU A CA 1
ATOM 780 C C . LEU A 1 100 ? 22.206 3.576 -39.869 1.00 98.06 100 LEU A C 1
ATOM 782 O O . LEU A 1 100 ? 21.345 4.046 -39.120 1.00 98.06 100 LEU A O 1
ATOM 786 N N . PRO A 1 101 ? 21.926 3.262 -41.155 1.00 98.56 101 PRO A N 1
ATOM 787 C CA . PRO A 1 101 ? 20.602 3.489 -41.735 1.00 98.56 101 PRO A CA 1
ATOM 788 C C . PRO A 1 101 ? 19.507 2.709 -41.006 1.00 98.56 101 PRO A C 1
ATOM 790 O O . PRO A 1 101 ? 18.457 3.267 -40.680 1.00 98.56 101 PRO A O 1
ATOM 793 N N . TRP A 1 102 ? 19.760 1.435 -40.683 1.00 98.62 102 TRP A N 1
ATOM 794 C CA . TRP A 1 102 ? 18.813 0.647 -39.904 1.00 98.62 102 TRP A CA 1
ATOM 795 C C . TRP A 1 102 ? 18.644 1.219 -38.494 1.00 98.62 102 TRP A C 1
ATOM 797 O O . TRP A 1 102 ? 17.515 1.337 -38.014 1.00 98.62 102 TRP A O 1
ATOM 807 N N . TYR A 1 103 ? 19.740 1.619 -37.837 1.00 98.56 103 TYR A N 1
ATOM 808 C CA . TYR A 1 103 ? 19.683 2.178 -36.485 1.00 98.56 103 TYR A CA 1
ATOM 809 C C . TYR A 1 103 ? 18.827 3.450 -36.437 1.00 98.56 103 TYR A C 1
ATOM 811 O O . TYR A 1 103 ? 17.924 3.555 -35.609 1.00 98.56 103 TYR A O 1
ATOM 819 N N . GLN A 1 104 ? 19.051 4.386 -37.364 1.00 98.31 104 GLN A N 1
ATOM 820 C CA . GLN A 1 104 ? 18.284 5.631 -37.473 1.00 98.31 104 GLN A CA 1
ATOM 821 C C . GLN A 1 104 ? 16.798 5.383 -37.764 1.00 98.31 104 GLN A C 1
ATOM 823 O O . GLN A 1 104 ? 15.946 6.084 -37.221 1.00 98.31 104 GLN A O 1
ATOM 828 N N . ALA A 1 105 ? 16.471 4.365 -38.565 1.00 98.50 105 ALA A N 1
ATOM 829 C CA . ALA A 1 105 ? 15.086 4.008 -38.863 1.00 98.50 105 ALA A CA 1
ATOM 830 C C . ALA A 1 105 ? 14.345 3.374 -37.667 1.00 98.50 105 ALA A C 1
ATOM 832 O O . ALA A 1 105 ? 13.127 3.510 -37.559 1.00 98.50 105 ALA A O 1
ATOM 833 N N . ASN A 1 106 ? 15.058 2.694 -36.760 1.00 98.56 106 ASN A N 1
ATOM 834 C CA . ASN A 1 106 ? 14.446 1.894 -35.689 1.00 98.56 106 ASN A CA 1
ATOM 835 C C . ASN A 1 106 ? 14.574 2.507 -34.285 1.00 98.56 106 ASN A C 1
ATOM 837 O O . ASN A 1 106 ? 13.818 2.128 -33.387 1.00 98.56 106 ASN A O 1
ATOM 841 N N . ILE A 1 107 ? 15.476 3.474 -34.080 1.00 98.38 107 ILE A N 1
ATOM 842 C CA . ILE A 1 107 ? 15.762 4.049 -32.757 1.00 98.38 107 ILE A CA 1
ATOM 843 C C . ILE A 1 107 ? 14.520 4.625 -32.071 1.00 98.38 107 ILE A C 1
ATOM 845 O O . ILE A 1 107 ? 14.301 4.370 -30.890 1.00 98.38 107 ILE A O 1
ATOM 849 N N . ASN A 1 108 ? 13.656 5.325 -32.810 1.00 98.50 108 ASN A N 1
ATOM 850 C CA . ASN A 1 108 ? 12.437 5.909 -32.247 1.00 98.50 108 ASN A CA 1
ATOM 851 C C . ASN A 1 108 ? 11.459 4.831 -31.759 1.00 98.50 108 ASN A C 1
ATOM 853 O O . ASN A 1 108 ? 10.849 4.984 -30.704 1.00 98.50 108 ASN A O 1
ATOM 857 N N . ASN A 1 109 ? 11.332 3.715 -32.486 1.00 98.44 109 ASN A N 1
ATOM 858 C CA . ASN A 1 109 ? 10.495 2.601 -32.043 1.00 98.44 109 ASN A CA 1
ATOM 859 C C . ASN A 1 109 ? 11.065 1.964 -30.768 1.00 98.44 109 ASN A C 1
ATOM 861 O O . ASN A 1 109 ? 10.327 1.749 -29.809 1.00 98.44 109 ASN A O 1
ATOM 865 N N . TYR A 1 110 ? 12.375 1.717 -30.734 1.00 98.56 110 TYR A N 1
ATOM 866 C CA . TYR A 1 110 ? 13.032 1.141 -29.564 1.00 98.56 110 TYR A CA 1
ATOM 867 C C . TYR A 1 110 ? 12.888 2.037 -28.324 1.00 98.56 110 TYR A C 1
ATOM 869 O O . TYR A 1 110 ? 12.494 1.562 -27.259 1.00 98.56 110 TYR A O 1
ATOM 877 N N . VAL A 1 111 ? 13.111 3.348 -28.470 1.00 98.69 111 VAL A N 1
ATOM 878 C CA . VAL A 1 111 ? 12.926 4.329 -27.389 1.00 98.69 111 VAL A CA 1
ATOM 879 C C . VAL A 1 111 ? 11.472 4.381 -26.919 1.00 98.69 111 VAL A C 1
ATOM 881 O O . VAL A 1 111 ? 11.244 4.346 -25.712 1.00 98.69 111 VAL A O 1
ATOM 884 N N . ASN A 1 112 ? 10.491 4.336 -27.827 1.00 98.75 112 ASN A N 1
ATOM 885 C CA . ASN A 1 112 ? 9.074 4.273 -27.450 1.00 98.75 112 ASN A CA 1
ATOM 886 C C . ASN A 1 112 ? 8.747 3.037 -26.597 1.00 98.75 112 ASN A C 1
ATOM 888 O O . ASN A 1 112 ? 7.919 3.102 -25.690 1.00 98.75 112 ASN A O 1
ATOM 892 N N . GLN A 1 113 ? 9.397 1.898 -26.845 1.00 98.62 113 GLN A N 1
ATOM 893 C CA . GLN A 1 113 ? 9.214 0.715 -26.002 1.00 98.62 113 GLN A CA 1
ATOM 894 C C . GLN A 1 113 ? 9.807 0.907 -24.602 1.00 98.62 113 GLN A C 1
ATOM 896 O O . GLN A 1 113 ? 9.219 0.435 -23.625 1.00 98.62 113 GLN A O 1
ATOM 901 N N . ILE A 1 114 ? 10.922 1.640 -24.487 1.00 98.62 114 ILE A N 1
ATOM 902 C CA . ILE A 1 114 ? 11.482 2.039 -23.190 1.00 98.62 114 ILE A CA 1
ATOM 903 C C . ILE A 1 114 ? 10.526 3.006 -22.484 1.00 98.62 114 ILE A C 1
ATOM 905 O O . ILE A 1 114 ? 10.266 2.826 -21.298 1.00 98.62 114 ILE A O 1
ATOM 909 N N . ASP A 1 115 ? 9.945 3.979 -23.189 1.00 98.62 115 ASP A N 1
ATOM 910 C CA . ASP A 1 115 ? 8.953 4.899 -22.619 1.00 98.62 115 ASP A CA 1
ATOM 911 C C . ASP A 1 115 ? 7.727 4.164 -22.082 1.00 98.62 115 ASP A C 1
ATOM 913 O O . ASP A 1 115 ? 7.303 4.407 -20.954 1.00 98.62 115 ASP A O 1
ATOM 917 N N . LEU A 1 116 ? 7.194 3.197 -22.831 1.00 98.50 116 LEU A N 1
ATOM 918 C CA . LEU A 1 116 ? 6.071 2.389 -22.360 1.00 98.50 116 LEU A CA 1
ATOM 919 C C . LEU A 1 116 ? 6.442 1.500 -21.163 1.00 98.50 116 LEU A C 1
ATOM 921 O O . LEU A 1 116 ? 5.587 1.212 -20.324 1.00 98.50 116 LEU A O 1
ATOM 925 N N . PHE A 1 117 ? 7.693 1.043 -21.073 1.00 98.56 117 PHE A N 1
ATOM 926 C CA . PHE A 1 117 ? 8.196 0.332 -19.898 1.00 98.56 117 PHE A CA 1
ATOM 927 C C . PHE A 1 117 ? 8.309 1.256 -18.679 1.00 98.56 117 PHE A C 1
ATOM 929 O O . PHE A 1 117 ? 7.818 0.906 -17.606 1.00 98.56 117 PHE A O 1
ATOM 936 N N . VAL A 1 118 ? 8.880 2.451 -18.849 1.00 98.56 118 VAL A N 1
ATOM 937 C CA . VAL A 1 118 ? 8.964 3.478 -17.799 1.00 98.56 118 VAL A CA 1
ATOM 938 C C . VAL A 1 118 ? 7.565 3.865 -17.314 1.00 98.56 118 VAL A C 1
ATOM 940 O O . VAL A 1 118 ? 7.332 3.901 -16.109 1.00 98.56 118 VAL A O 1
ATOM 943 N N . LEU A 1 119 ? 6.611 4.061 -18.226 1.00 98.31 119 LEU A N 1
ATOM 944 C CA . LEU A 1 119 ? 5.222 4.365 -17.883 1.00 98.31 119 LEU A CA 1
ATOM 945 C C . LEU A 1 119 ? 4.563 3.223 -17.093 1.00 98.31 119 LEU A C 1
ATOM 947 O O . LEU A 1 119 ? 3.834 3.462 -16.131 1.00 98.31 119 LEU A O 1
ATOM 951 N N . ALA A 1 120 ? 4.843 1.967 -17.451 1.00 98.12 120 ALA A N 1
ATOM 952 C CA . ALA A 1 120 ? 4.352 0.818 -16.694 1.00 98.12 120 ALA A CA 1
ATOM 953 C C . ALA A 1 120 ? 4.931 0.769 -15.268 1.00 98.12 120 ALA A C 1
ATOM 955 O O . ALA A 1 120 ? 4.200 0.437 -14.333 1.00 98.12 120 ALA A O 1
ATOM 956 N N . LEU A 1 121 ? 6.208 1.132 -15.084 1.00 97.69 121 LEU A N 1
ATOM 957 C CA . LEU A 1 121 ? 6.821 1.277 -13.758 1.00 97.69 121 LEU A CA 1
ATOM 958 C C . LEU A 1 121 ? 6.179 2.413 -12.952 1.00 97.69 121 LEU A C 1
ATOM 960 O O . LEU A 1 121 ? 5.875 2.218 -11.777 1.00 97.69 121 LEU A O 1
ATOM 964 N N . GLN A 1 122 ? 5.921 3.563 -13.582 1.00 97.56 122 GLN A N 1
ATOM 965 C CA . GLN A 1 122 ? 5.247 4.698 -12.945 1.00 97.56 122 GLN A CA 1
ATOM 966 C C . GLN A 1 122 ? 3.850 4.312 -12.455 1.00 97.56 122 GLN A C 1
ATOM 968 O O . GLN A 1 122 ? 3.560 4.440 -11.268 1.00 97.56 122 GLN A O 1
ATOM 973 N N . HIS A 1 123 ? 3.017 3.726 -13.317 1.00 96.75 123 HIS A N 1
ATOM 974 C CA . HIS A 1 123 ? 1.685 3.270 -12.917 1.00 96.75 123 HIS A CA 1
ATOM 975 C C . HIS A 1 123 ? 1.717 2.172 -11.853 1.00 96.75 123 HIS A C 1
ATOM 977 O O . HIS A 1 123 ? 0.822 2.102 -11.009 1.00 96.75 123 HIS A O 1
ATOM 983 N N . TYR A 1 124 ? 2.723 1.297 -11.875 1.00 94.56 124 TYR A N 1
ATOM 984 C CA . TYR A 1 124 ? 2.903 0.314 -10.814 1.00 94.56 124 TYR A CA 1
ATOM 985 C C . TYR A 1 124 ? 3.200 0.990 -9.465 1.00 94.56 124 TYR A C 1
ATOM 987 O O . TYR A 1 124 ? 2.542 0.664 -8.473 1.00 94.56 124 TYR A O 1
ATOM 995 N N . ALA A 1 125 ? 4.113 1.965 -9.432 1.00 93.75 125 ALA A N 1
ATOM 996 C CA . ALA A 1 125 ? 4.429 2.738 -8.231 1.00 93.75 125 ALA A CA 1
ATOM 997 C C . ALA A 1 125 ? 3.209 3.530 -7.716 1.00 93.75 125 ALA A C 1
ATOM 999 O O . ALA A 1 125 ? 2.883 3.469 -6.529 1.00 93.75 125 ALA A O 1
ATOM 1000 N N . GLU A 1 126 ? 2.471 4.193 -8.611 1.00 94.00 126 GLU A N 1
ATOM 1001 C CA . GLU A 1 126 ? 1.247 4.942 -8.291 1.00 94.00 126 GLU A CA 1
ATOM 1002 C C . GLU A 1 126 ? 0.160 4.043 -7.689 1.00 94.00 126 GLU A C 1
ATOM 1004 O O . GLU A 1 126 ? -0.403 4.358 -6.640 1.00 94.00 126 GLU A O 1
ATOM 1009 N N . ARG A 1 127 ? -0.117 2.885 -8.305 1.00 92.06 127 ARG A N 1
ATOM 1010 C CA . ARG A 1 127 ? -1.109 1.923 -7.789 1.00 92.06 127 ARG A CA 1
ATOM 1011 C C . ARG A 1 127 ? -0.734 1.420 -6.403 1.00 92.06 127 ARG A C 1
ATOM 1013 O O . ARG A 1 127 ? -1.600 1.317 -5.536 1.00 92.06 127 ARG A O 1
ATOM 1020 N N . LYS A 1 128 ? 0.548 1.128 -6.185 1.00 90.44 128 LYS A N 1
ATOM 1021 C CA . LYS A 1 128 ? 1.065 0.698 -4.885 1.00 90.44 128 LYS A CA 1
ATOM 1022 C C . LYS A 1 128 ? 0.826 1.773 -3.817 1.00 90.44 128 LYS A C 1
ATOM 1024 O O . LYS A 1 128 ? 0.337 1.459 -2.734 1.00 90.44 128 LYS A O 1
ATOM 1029 N N . MET A 1 129 ? 1.091 3.039 -4.145 1.00 89.31 129 MET A N 1
ATOM 1030 C CA . MET A 1 129 ? 0.836 4.177 -3.256 1.00 89.31 129 MET A CA 1
ATOM 1031 C C . MET A 1 129 ? -0.660 4.352 -2.955 1.00 89.31 129 MET A C 1
ATOM 1033 O O . MET A 1 129 ? -1.035 4.504 -1.792 1.00 89.31 129 MET A O 1
ATOM 1037 N N . LEU A 1 130 ? -1.528 4.263 -3.968 1.00 91.88 130 LEU A N 1
ATOM 1038 C CA . LEU A 1 130 ? -2.981 4.356 -3.786 1.00 91.88 130 LEU A CA 1
ATOM 1039 C C . LEU A 1 130 ? -3.530 3.246 -2.880 1.00 91.88 130 LEU A C 1
ATOM 1041 O O . LEU A 1 130 ? -4.382 3.516 -2.033 1.00 91.88 130 LEU A O 1
ATOM 1045 N N . LEU A 1 131 ? -3.021 2.016 -3.004 1.00 90.38 131 LEU A N 1
ATOM 1046 C CA . LEU A 1 131 ? -3.401 0.912 -2.117 1.00 90.38 131 LEU A CA 1
ATOM 1047 C C . LEU A 1 131 ? -3.031 1.196 -0.658 1.00 90.38 131 LEU A C 1
ATOM 1049 O O . LEU A 1 131 ? -3.847 0.960 0.231 1.00 90.38 131 LEU A O 1
ATOM 1053 N N . VAL A 1 132 ? -1.842 1.747 -0.397 1.00 89.44 132 VAL A N 1
ATOM 1054 C CA . VAL A 1 132 ? -1.443 2.138 0.966 1.00 89.44 132 VAL A CA 1
ATOM 1055 C C . VAL A 1 132 ? -2.359 3.213 1.528 1.00 89.44 132 VAL A C 1
ATOM 1057 O O . VAL A 1 132 ? -2.770 3.110 2.684 1.00 89.44 132 VAL A O 1
ATOM 1060 N N . VAL A 1 133 ? -2.707 4.223 0.728 1.00 89.38 133 VAL A N 1
ATOM 1061 C CA . VAL A 1 133 ? -3.639 5.279 1.148 1.00 89.38 133 VAL A CA 1
ATOM 1062 C C . VAL A 1 133 ? -5.005 4.681 1.486 1.00 89.38 133 VAL A C 1
ATOM 1064 O O . VAL A 1 133 ? -5.543 4.964 2.557 1.00 89.38 133 VAL A O 1
ATOM 1067 N N . ALA A 1 134 ? -5.536 3.800 0.634 1.00 91.06 134 ALA A N 1
ATOM 1068 C CA . ALA A 1 134 ? -6.817 3.137 0.863 1.00 91.06 134 ALA A CA 1
ATOM 1069 C C . ALA A 1 134 ? -6.811 2.277 2.140 1.00 91.06 134 ALA A C 1
ATOM 1071 O O . ALA A 1 134 ? -7.717 2.395 2.965 1.00 91.06 134 ALA A O 1
ATOM 1072 N N . ILE A 1 135 ? -5.769 1.462 2.346 1.00 89.31 135 ILE A N 1
ATOM 1073 C CA . ILE A 1 135 ? -5.610 0.628 3.549 1.00 89.31 135 ILE A CA 1
ATOM 1074 C C . ILE A 1 135 ? -5.469 1.499 4.801 1.00 89.31 135 ILE A C 1
ATOM 1076 O O . ILE A 1 135 ? -6.073 1.198 5.829 1.00 89.31 135 ILE A O 1
ATOM 1080 N N . SER A 1 136 ? -4.709 2.593 4.723 1.00 87.06 136 SER A N 1
ATOM 1081 C CA . SER A 1 136 ? -4.517 3.515 5.848 1.00 87.06 136 SER A CA 1
ATOM 1082 C C . SER A 1 136 ? -5.821 4.214 6.228 1.00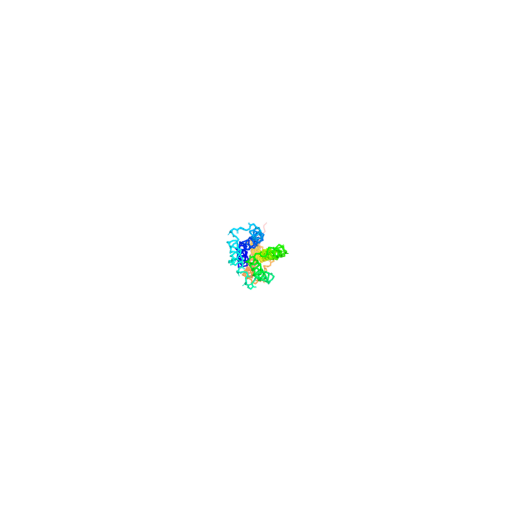 87.06 136 SER A C 1
ATOM 1084 O O . SER A 1 136 ? -6.144 4.306 7.411 1.00 87.06 136 SER A O 1
ATOM 1086 N N . LEU A 1 137 ? -6.609 4.649 5.239 1.00 91.06 137 LEU A N 1
ATOM 1087 C CA . LEU A 1 137 ? -7.912 5.268 5.472 1.00 91.06 137 LEU A CA 1
ATOM 1088 C C . LEU A 1 137 ? -8.908 4.269 6.072 1.00 91.06 137 LEU A C 1
ATOM 1090 O O . LEU A 1 137 ? -9.546 4.571 7.079 1.00 91.06 137 LEU A O 1
ATOM 1094 N N . ALA A 1 138 ? -8.997 3.062 5.508 1.00 89.88 138 ALA A N 1
ATOM 1095 C CA . ALA A 1 138 ? -9.842 1.995 6.039 1.00 89.88 138 ALA A CA 1
ATOM 1096 C C . ALA A 1 138 ? -9.438 1.611 7.474 1.00 89.88 138 ALA A C 1
ATOM 1098 O O . ALA A 1 138 ? -10.297 1.463 8.344 1.00 89.88 138 ALA A O 1
ATOM 1099 N N . GLY A 1 139 ? -8.133 1.516 7.746 1.00 88.62 139 GLY A N 1
ATOM 1100 C CA . GLY A 1 139 ? -7.593 1.281 9.084 1.00 88.62 139 GLY A CA 1
ATOM 1101 C C . GLY A 1 139 ? -7.950 2.400 10.064 1.00 88.62 139 GLY A C 1
ATOM 1102 O O . GLY A 1 139 ? -8.392 2.120 11.178 1.00 88.62 139 GLY A O 1
ATOM 1103 N N . GLY A 1 140 ? -7.832 3.661 9.639 1.00 89.25 140 GLY A N 1
ATOM 1104 C CA . GLY A 1 140 ? -8.219 4.832 10.428 1.00 89.25 140 GLY A CA 1
ATOM 1105 C C . GLY A 1 140 ? -9.709 4.843 10.777 1.00 89.25 140 GLY A C 1
ATOM 1106 O O . GLY A 1 140 ? -10.061 5.015 11.945 1.00 89.25 140 GLY A O 1
ATOM 1107 N N . ILE A 1 141 ? -10.577 4.573 9.797 1.00 94.56 141 ILE A N 1
ATOM 1108 C CA . ILE A 1 141 ? -12.024 4.425 10.012 1.00 94.56 141 ILE A CA 1
ATOM 1109 C C . ILE A 1 141 ? -12.293 3.288 11.002 1.00 94.56 141 ILE A C 1
ATOM 1111 O O . ILE A 1 141 ? -13.014 3.487 11.975 1.00 94.56 141 ILE A O 1
ATOM 1115 N N . GLY A 1 142 ? -11.661 2.126 10.818 1.00 92.19 142 GLY A N 1
ATOM 1116 C CA . GLY A 1 142 ? -11.817 0.983 11.718 1.00 92.19 142 GLY A CA 1
ATOM 1117 C C . GLY A 1 142 ? -11.428 1.301 13.165 1.00 92.19 142 GLY A C 1
ATOM 1118 O O . GLY A 1 142 ? -12.159 0.952 14.094 1.00 92.19 142 GLY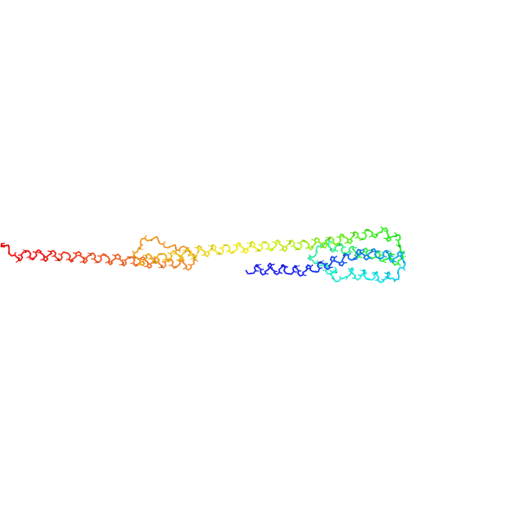 A O 1
ATOM 1119 N N . ILE A 1 143 ? -10.317 2.015 13.375 1.00 91.06 143 ILE A N 1
ATOM 1120 C CA . ILE A 1 143 ? -9.891 2.471 14.707 1.00 91.06 143 ILE A CA 1
ATOM 1121 C C . ILE A 1 143 ? -10.918 3.437 15.298 1.00 91.06 143 ILE A C 1
ATOM 1123 O O . ILE A 1 143 ? -11.321 3.260 16.447 1.00 91.06 143 ILE A O 1
ATOM 1127 N N . PHE A 1 144 ? -11.363 4.429 14.526 1.00 94.88 144 PHE A N 1
ATOM 1128 C CA . PHE A 1 144 ? -12.352 5.400 14.986 1.00 94.88 144 PHE A CA 1
ATOM 1129 C C . PHE A 1 144 ? -13.659 4.717 15.404 1.00 94.88 144 PHE A C 1
ATOM 1131 O O . PHE A 1 144 ? -14.168 4.964 16.498 1.00 94.88 144 PHE A O 1
ATOM 1138 N N . THR A 1 145 ? -14.164 3.796 14.580 1.00 96.00 145 THR A N 1
ATOM 1139 C CA . THR A 1 145 ? -15.357 3.001 14.878 1.00 96.00 145 THR A CA 1
ATOM 1140 C C . THR A 1 145 ? -15.176 2.188 16.161 1.00 96.00 145 THR A C 1
ATOM 1142 O O . THR A 1 145 ? -16.038 2.240 17.039 1.00 96.00 145 THR A O 1
ATOM 1145 N N . LEU A 1 146 ? -14.047 1.492 16.328 1.00 95.25 146 LEU A N 1
ATOM 1146 C CA . LEU A 1 146 ? -13.762 0.724 17.545 1.00 95.25 146 LEU A CA 1
ATOM 1147 C C . LEU A 1 146 ? -13.726 1.607 18.796 1.00 95.25 146 LEU A C 1
ATOM 1149 O O . LEU A 1 146 ? -14.344 1.259 19.805 1.00 95.25 146 LEU A O 1
ATOM 1153 N N . VAL A 1 147 ? -13.039 2.750 18.738 1.00 95.94 147 VAL A N 1
ATOM 1154 C CA . VAL A 1 147 ? -12.963 3.702 19.856 1.00 95.94 147 VAL A CA 1
ATOM 1155 C C . VAL A 1 147 ? -14.354 4.222 20.201 1.00 95.94 147 VAL A C 1
ATOM 1157 O O . VAL A 1 147 ? -14.748 4.184 21.366 1.00 95.94 147 VAL A O 1
ATOM 1160 N N . PHE A 1 148 ? -15.129 4.633 19.198 1.00 97.31 148 PHE A N 1
ATOM 1161 C CA . PHE A 1 148 ? -16.486 5.129 19.390 1.00 97.31 148 PHE A CA 1
ATOM 1162 C C . PHE A 1 148 ? -17.385 4.096 20.083 1.00 97.31 148 PHE A C 1
ATOM 1164 O O . PHE A 1 148 ? -18.016 4.405 21.096 1.00 97.31 148 PHE A O 1
ATOM 1171 N N . PHE A 1 149 ? -17.419 2.854 19.588 1.00 97.50 149 PHE A N 1
ATOM 1172 C CA . PHE A 1 149 ? -18.233 1.796 20.193 1.00 97.50 149 PHE A CA 1
ATOM 1173 C C . PHE A 1 149 ? -17.751 1.415 21.594 1.00 97.50 149 PHE A C 1
ATOM 1175 O O . PHE A 1 149 ? -18.578 1.188 22.476 1.00 97.50 149 PHE A O 1
ATOM 1182 N N . THR A 1 150 ? -16.438 1.398 21.828 1.00 96.75 150 THR A N 1
ATOM 1183 C CA . THR A 1 150 ? -15.865 1.100 23.148 1.00 96.75 150 THR A CA 1
ATOM 1184 C C . THR A 1 150 ? -16.243 2.175 24.166 1.00 96.75 150 THR A C 1
ATOM 1186 O O . THR A 1 150 ? -16.778 1.851 25.225 1.00 96.75 150 THR A O 1
ATOM 1189 N N . LEU A 1 151 ? -16.058 3.456 23.831 1.00 96.88 151 LEU A N 1
ATOM 1190 C CA . LEU A 1 151 ? -16.447 4.573 24.697 1.00 96.88 151 LEU A CA 1
ATOM 1191 C C . LEU A 1 151 ? -17.955 4.595 24.947 1.00 96.88 151 LEU A C 1
ATOM 1193 O O . LEU A 1 151 ? -18.395 4.784 26.081 1.00 96.88 151 LEU A O 1
ATOM 1197 N N . ARG A 1 152 ? -18.762 4.339 23.910 1.00 97.44 152 ARG A N 1
ATOM 1198 C CA . ARG A 1 152 ? -20.216 4.222 24.052 1.00 97.44 152 ARG A CA 1
ATOM 1199 C C . ARG A 1 152 ? -20.587 3.089 25.008 1.00 97.44 152 ARG A C 1
ATOM 1201 O O . ARG A 1 152 ? -21.436 3.291 25.876 1.00 97.44 152 ARG A O 1
ATOM 1208 N N . ARG A 1 153 ? -19.950 1.922 24.886 1.00 96.25 153 ARG A N 1
ATOM 1209 C CA . ARG A 1 153 ? -20.184 0.774 25.769 1.00 96.25 153 ARG A CA 1
ATOM 1210 C C . ARG A 1 153 ? -19.804 1.094 27.213 1.00 96.25 153 ARG A C 1
ATOM 1212 O O . ARG A 1 153 ? -20.621 0.859 28.094 1.00 96.25 153 ARG A O 1
ATOM 1219 N N . ILE A 1 154 ? -18.637 1.696 27.449 1.00 96.69 154 ILE A N 1
ATOM 1220 C CA . ILE A 1 154 ? -18.199 2.133 28.787 1.00 96.69 154 ILE A CA 1
ATOM 1221 C C . ILE A 1 154 ? -19.198 3.130 29.384 1.00 96.69 154 ILE A C 1
ATOM 1223 O O . ILE A 1 154 ? -19.619 2.980 30.530 1.00 96.69 154 ILE A O 1
ATOM 1227 N N . ARG A 1 155 ? -19.650 4.114 28.599 1.00 96.62 155 ARG A N 1
ATOM 1228 C CA . ARG A 1 155 ? -20.625 5.104 29.069 1.00 96.62 155 ARG A CA 1
ATOM 1229 C C . ARG A 1 155 ? -21.933 4.455 29.534 1.00 96.62 155 ARG A C 1
ATOM 1231 O O . ARG A 1 155 ? -22.445 4.827 30.583 1.00 96.62 155 ARG A O 1
ATOM 1238 N N . HIS A 1 156 ? -22.465 3.499 28.771 1.00 95.69 156 HIS A N 1
ATOM 1239 C CA . HIS A 1 156 ? -23.757 2.870 29.070 1.00 95.69 156 HIS A CA 1
ATOM 1240 C C . HIS A 1 156 ? -23.683 1.730 30.093 1.00 95.69 156 HIS A C 1
ATOM 1242 O O . HIS A 1 156 ? -24.614 1.577 30.871 1.00 95.69 156 HIS A O 1
ATOM 1248 N N . GLN A 1 157 ? -22.611 0.936 30.104 1.00 94.88 157 GLN A N 1
ATOM 1249 C CA . GLN A 1 157 ? -22.502 -0.257 30.957 1.00 94.88 157 GLN A CA 1
ATOM 1250 C C . GLN A 1 157 ? -21.710 -0.018 32.249 1.00 94.88 157 GLN A C 1
ATOM 1252 O O . GLN A 1 157 ? -21.717 -0.884 33.119 1.00 94.88 157 GLN A O 1
ATOM 1257 N N . VAL A 1 158 ? -21.015 1.120 32.376 1.00 96.19 158 VAL A N 1
ATOM 1258 C CA . VAL A 1 158 ? -20.174 1.432 33.546 1.00 96.19 158 VAL A CA 1
ATOM 1259 C C . VAL A 1 158 ? -20.501 2.809 34.119 1.00 96.19 158 VAL A C 1
ATOM 1261 O O . VAL A 1 158 ? -20.942 2.900 35.259 1.00 96.19 158 VAL A O 1
ATOM 1264 N N . VAL A 1 159 ? -20.346 3.886 33.339 1.00 97.44 159 VAL A N 1
ATOM 1265 C CA . VAL A 1 159 ? -20.464 5.262 33.870 1.00 97.44 159 VAL A CA 1
ATOM 1266 C C . VAL A 1 159 ? -21.892 5.590 34.313 1.00 97.44 159 VAL A C 1
ATOM 1268 O O . VAL A 1 159 ? -22.092 6.083 35.420 1.00 97.44 159 VAL A O 1
ATOM 1271 N N . ALA A 1 160 ? -22.898 5.314 33.477 1.00 96.31 160 ALA A N 1
ATOM 1272 C CA . ALA A 1 160 ? -24.288 5.601 33.832 1.00 96.31 160 ALA A CA 1
ATOM 1273 C C . ALA A 1 160 ? -24.779 4.795 35.059 1.00 96.31 160 ALA A C 1
ATOM 1275 O O . ALA A 1 160 ? -25.316 5.423 35.973 1.00 96.31 160 ALA A O 1
ATOM 1276 N N . PRO A 1 161 ? -24.548 3.469 35.157 1.00 95.44 161 PRO A N 1
ATOM 1277 C CA . PRO A 1 161 ? -24.906 2.690 36.348 1.00 95.44 161 PRO A CA 1
ATOM 1278 C C . PRO A 1 161 ? -24.184 3.148 37.619 1.00 95.44 161 PRO A C 1
ATOM 1280 O O . PRO A 1 161 ? -24.797 3.205 38.681 1.00 95.44 161 PRO A O 1
ATOM 1283 N N . LEU A 1 162 ? -22.907 3.536 37.521 1.00 97.25 162 LEU A N 1
ATOM 1284 C CA . LEU A 1 162 ? -22.174 4.100 38.658 1.00 97.25 162 LEU A CA 1
ATOM 1285 C C . LEU A 1 162 ? -22.799 5.407 39.151 1.00 97.25 162 LEU A C 1
ATOM 1287 O O . LEU A 1 162 ? -23.004 5.568 40.350 1.00 97.25 162 LEU A O 1
ATOM 1291 N N . ASN A 1 163 ? -23.158 6.318 38.244 1.00 97.00 163 ASN A N 1
ATOM 1292 C CA . ASN A 1 163 ? -23.832 7.559 38.631 1.00 97.00 163 ASN A CA 1
ATOM 1293 C C . ASN A 1 163 ? -25.184 7.281 39.306 1.00 97.00 163 ASN A C 1
ATOM 1295 O O . ASN A 1 163 ? -25.507 7.919 40.305 1.00 97.00 163 ASN A O 1
ATOM 1299 N N . GLN A 1 164 ? -25.948 6.303 38.806 1.00 95.88 164 GLN A N 1
ATOM 1300 C CA . GLN A 1 164 ? -27.209 5.886 39.428 1.00 95.88 164 GLN A CA 1
ATOM 1301 C C . GLN A 1 164 ? -26.996 5.324 40.840 1.00 95.88 164 GLN A C 1
ATOM 1303 O O . GLN A 1 164 ? -27.722 5.708 41.754 1.00 95.88 164 GLN A O 1
ATOM 1308 N N . LEU A 1 165 ? -25.979 4.480 41.043 1.00 95.94 165 LEU A N 1
ATOM 1309 C CA . LEU A 1 165 ? -25.592 3.958 42.360 1.00 95.94 165 LEU A CA 1
ATOM 1310 C C . LEU A 1 165 ? -25.203 5.070 43.341 1.00 95.94 165 LEU A C 1
ATOM 1312 O O . LEU A 1 165 ? -25.617 5.031 44.499 1.00 95.94 165 LEU A O 1
ATOM 1316 N N . VAL A 1 166 ? -24.445 6.075 42.885 1.00 96.81 166 VAL A N 1
ATOM 1317 C CA . VAL A 1 166 ? -24.073 7.238 43.710 1.00 96.81 166 VAL A CA 1
ATOM 1318 C C . VAL A 1 166 ? -25.319 8.016 44.124 1.00 96.81 166 VAL A C 1
ATOM 1320 O O . VAL A 1 166 ? -25.509 8.286 45.307 1.00 96.81 166 VAL A O 1
ATOM 1323 N N . THR A 1 167 ? -26.206 8.325 43.174 1.00 96.38 167 THR A N 1
ATOM 1324 C CA . THR A 1 167 ? -27.455 9.039 43.474 1.00 96.38 167 THR A CA 1
ATOM 1325 C C . THR A 1 167 ? -28.357 8.240 44.417 1.00 96.38 167 THR A C 1
ATOM 1327 O O . THR A 1 167 ? -28.914 8.809 45.352 1.00 96.38 167 THR A O 1
ATOM 1330 N N . ALA A 1 168 ? -28.498 6.928 44.212 1.00 95.50 168 ALA A N 1
ATOM 1331 C CA . ALA A 1 168 ? -29.314 6.081 45.077 1.00 95.50 168 ALA A CA 1
ATOM 1332 C C . ALA A 1 168 ? -28.739 5.996 46.500 1.00 95.50 168 ALA 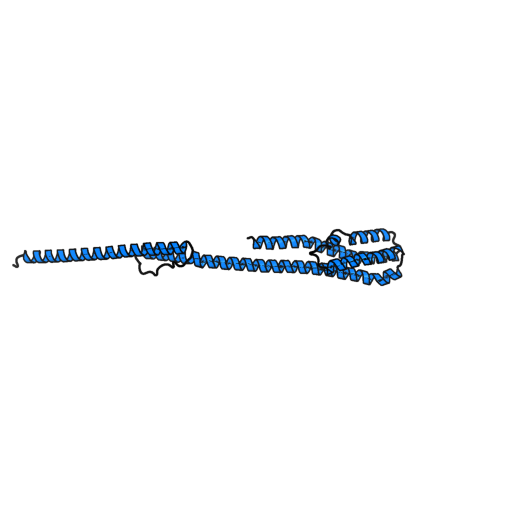A C 1
ATOM 1334 O O . ALA A 1 168 ? -29.490 6.103 47.466 1.00 95.50 168 ALA A O 1
ATOM 1335 N N . SER A 1 169 ? -27.412 5.887 46.631 1.00 95.62 169 SER A N 1
ATOM 1336 C CA . SER A 1 169 ? -26.723 5.908 47.930 1.00 95.62 169 SER A CA 1
ATOM 1337 C C . SER A 1 169 ? -27.015 7.196 48.702 1.00 95.62 169 SER A C 1
ATOM 1339 O O . SER A 1 169 ? -27.432 7.135 49.855 1.00 95.62 169 SER A O 1
ATOM 1341 N N . GLN A 1 170 ? -26.883 8.353 48.044 1.00 95.94 170 GLN A N 1
ATOM 1342 C CA . GLN A 1 170 ? -27.158 9.659 48.656 1.00 95.94 170 GLN A CA 1
ATOM 1343 C C . GLN A 1 170 ? -28.616 9.801 49.108 1.00 95.94 170 GLN A C 1
ATOM 1345 O O . GLN A 1 170 ? -28.889 10.420 50.132 1.00 95.94 170 GLN A O 1
ATOM 1350 N N . ARG A 1 171 ? -29.575 9.235 48.370 1.00 94.19 171 ARG A N 1
ATOM 1351 C CA . ARG A 1 171 ? -30.993 9.281 48.759 1.00 94.19 171 ARG A CA 1
ATOM 1352 C C . ARG A 1 171 ? -31.286 8.431 49.989 1.00 94.19 171 ARG A C 1
ATOM 1354 O O . ARG A 1 171 ? -31.947 8.914 50.905 1.00 94.19 171 ARG A O 1
ATOM 1361 N N . ILE A 1 172 ? -30.752 7.210 50.037 1.00 94.56 172 ILE A N 1
ATOM 1362 C CA . ILE A 1 172 ? -30.879 6.329 51.206 1.00 94.56 172 ILE A CA 1
ATOM 1363 C C . ILE A 1 172 ? -30.261 6.979 52.446 1.00 94.56 172 ILE A C 1
ATOM 1365 O O . ILE A 1 172 ? -30.856 6.924 53.518 1.00 94.56 172 ILE A O 1
ATOM 1369 N N . GLU A 1 173 ? -29.109 7.640 52.298 1.00 93.69 173 GLU A N 1
ATOM 1370 C CA . GLU A 1 173 ? -28.458 8.389 53.382 1.00 93.69 173 GLU A CA 1
ATOM 1371 C C . GLU A 1 173 ? -29.381 9.460 53.990 1.00 93.69 173 GLU A C 1
ATOM 1373 O O . GLU A 1 173 ? -29.385 9.659 55.202 1.00 93.69 173 GLU A O 1
ATOM 1378 N N . HIS A 1 174 ? -30.227 10.093 53.172 1.00 92.94 174 HIS A N 1
ATOM 1379 C CA . HIS A 1 174 ? -31.212 11.089 53.609 1.00 92.94 174 HIS A CA 1
ATOM 1380 C C . HIS A 1 174 ? -32.592 10.485 53.941 1.00 92.94 174 HIS A C 1
ATOM 1382 O O . HIS A 1 174 ? -33.580 11.215 54.015 1.00 92.94 174 HIS A O 1
ATOM 1388 N N . GLY A 1 175 ? -32.688 9.162 54.118 1.00 90.50 175 GLY A N 1
ATOM 1389 C CA . GLY A 1 175 ? -33.929 8.466 54.477 1.00 90.50 175 GLY A CA 1
ATOM 1390 C C . GLY A 1 175 ? -34.970 8.376 53.353 1.00 90.50 175 GLY A C 1
ATOM 1391 O O . GLY A 1 175 ? -36.130 8.072 53.616 1.00 90.50 175 GLY A O 1
ATOM 1392 N N . GLN A 1 176 ? -34.590 8.642 52.100 1.00 93.25 176 GLN A N 1
ATOM 1393 C CA . GLN A 1 176 ? -35.496 8.596 50.950 1.00 93.25 176 GLN A CA 1
ATOM 1394 C C . GLN A 1 176 ? -35.470 7.212 50.285 1.00 93.25 176 GLN A C 1
ATOM 1396 O O . GLN A 1 176 ? -34.632 6.943 49.420 1.00 93.25 176 GLN A O 1
ATOM 1401 N N . PHE A 1 177 ? -36.413 6.342 50.656 1.00 91.69 177 PHE A N 1
ATOM 1402 C CA . PHE A 1 177 ? -36.472 4.954 50.170 1.00 91.69 177 PHE A CA 1
ATOM 1403 C C . PHE A 1 177 ? -37.378 4.728 48.950 1.00 91.69 177 PHE A C 1
ATOM 1405 O O . PHE A 1 177 ? -37.204 3.732 48.255 1.00 91.69 177 PHE A O 1
ATOM 1412 N N . ASP A 1 178 ? -38.260 5.673 48.609 1.00 86.50 178 ASP A N 1
ATOM 1413 C CA . ASP A 1 178 ? -39.226 5.555 47.496 1.00 86.50 178 ASP A CA 1
ATOM 1414 C C . ASP A 1 178 ? -38.617 5.785 46.094 1.00 86.50 178 ASP A C 1
ATOM 1416 O O . ASP A 1 178 ? -39.295 6.175 45.140 1.00 86.50 178 ASP A O 1
ATOM 1420 N N . SER A 1 179 ? -37.307 5.587 45.941 1.00 83.81 179 SER A N 1
ATOM 1421 C CA . SER A 1 179 ? -36.638 5.749 44.648 1.00 83.81 179 SER A CA 1
ATOM 1422 C C . SER A 1 179 ? -36.838 4.529 43.745 1.00 83.81 179 SER A C 1
ATOM 1424 O O . SER A 1 179 ? -36.862 3.402 44.239 1.00 83.81 179 SER A O 1
ATOM 1426 N N . PRO A 1 180 ? -36.892 4.716 42.410 1.00 87.94 180 PRO A N 1
ATOM 1427 C CA . PRO A 1 180 ? -36.879 3.595 41.479 1.00 87.94 180 PRO A CA 1
ATOM 1428 C C . PRO A 1 180 ? -35.671 2.677 41.731 1.00 87.94 180 PRO A C 1
ATOM 1430 O O . PRO A 1 180 ? -34.565 3.192 41.939 1.00 87.94 180 PRO A O 1
ATOM 1433 N N . PRO A 1 181 ? -35.850 1.344 41.696 1.00 91.94 181 PRO A N 1
ATOM 1434 C CA . PRO A 1 181 ? -34.752 0.408 41.897 1.00 91.94 181 PRO A CA 1
ATOM 1435 C C . PRO A 1 181 ? -33.721 0.533 40.773 1.00 91.94 181 PRO A C 1
ATOM 1437 O O . PRO A 1 181 ? -34.051 0.860 39.630 1.00 91.94 181 PRO A O 1
ATOM 1440 N N . LEU A 1 182 ? -32.465 0.232 41.094 1.00 95.56 182 LEU A N 1
ATOM 1441 C CA . LEU A 1 182 ? -31.388 0.209 40.108 1.00 95.56 182 LEU A CA 1
ATOM 1442 C C . LEU A 1 182 ? -31.605 -0.916 39.089 1.00 95.56 182 LEU A C 1
ATOM 1444 O O . LEU A 1 182 ? -32.078 -1.997 39.447 1.00 95.56 182 LEU A O 1
ATOM 1448 N N . ASP A 1 183 ? -31.215 -0.677 37.835 1.00 93.25 183 ASP A N 1
ATOM 1449 C CA . ASP A 1 183 ? -31.271 -1.683 36.773 1.00 93.25 183 ASP A CA 1
ATOM 1450 C C . ASP A 1 183 ? -30.278 -2.824 37.047 1.00 93.25 183 ASP A C 1
ATOM 1452 O O . ASP A 1 183 ? -29.077 -2.611 37.208 1.00 93.25 183 ASP A O 1
ATOM 1456 N N . THR A 1 184 ? -30.790 -4.054 37.079 1.00 96.25 184 THR A N 1
ATOM 1457 C CA . THR A 1 184 ? -30.021 -5.274 37.375 1.00 96.25 184 THR A CA 1
ATOM 1458 C C . THR A 1 184 ? -29.755 -6.130 36.137 1.00 96.25 184 THR A C 1
ATOM 1460 O O . THR A 1 184 ? -29.140 -7.188 36.242 1.00 96.25 184 THR A O 1
ATOM 1463 N N . SER A 1 185 ? -30.206 -5.689 34.958 1.00 96.12 185 SER A N 1
ATOM 1464 C CA . SER A 1 185 ? -30.116 -6.453 33.708 1.00 96.12 185 SER A CA 1
ATOM 1465 C C . SER A 1 185 ? -28.713 -6.475 33.093 1.00 96.12 185 SER A C 1
ATOM 1467 O O . SER A 1 185 ? -28.454 -7.243 32.163 1.00 96.12 185 SER A O 1
ATOM 1469 N N . LEU A 1 186 ? -27.794 -5.645 33.597 1.00 95.00 186 LEU A N 1
ATOM 1470 C CA . LEU A 1 186 ? -26.442 -5.558 33.064 1.00 95.00 186 LEU A CA 1
ATOM 1471 C C . LEU A 1 186 ? -25.668 -6.869 33.277 1.00 95.00 186 LEU A C 1
ATOM 1473 O O . LEU A 1 186 ? -25.534 -7.328 34.411 1.00 95.00 186 LEU A O 1
ATOM 1477 N N . PRO A 1 187 ? -25.077 -7.449 32.216 1.00 94.56 187 PRO A N 1
ATOM 1478 C CA . PRO A 1 187 ? -24.347 -8.712 32.295 1.00 94.56 187 PRO A CA 1
ATOM 1479 C C . PRO A 1 187 ? -22.895 -8.508 32.769 1.00 94.56 187 PRO A C 1
ATOM 1481 O O . PRO A 1 187 ? -21.972 -9.118 32.233 1.00 94.56 187 PRO A O 1
ATOM 1484 N N . ASN A 1 188 ? -22.671 -7.590 33.709 1.00 94.69 188 ASN A N 1
ATOM 1485 C CA . ASN A 1 188 ? -21.362 -7.267 34.277 1.00 94.69 188 ASN A CA 1
ATOM 1486 C C . ASN A 1 188 ? -21.468 -7.043 35.796 1.00 94.69 188 ASN A C 1
ATOM 1488 O O . ASN A 1 188 ? -22.537 -7.174 36.395 1.00 94.69 188 ASN A O 1
ATOM 1492 N N . GLU A 1 189 ? -20.351 -6.688 36.426 1.00 96.50 189 GLU A N 1
ATOM 1493 C CA . GLU A 1 189 ? -20.234 -6.484 37.872 1.00 96.50 189 GLU A CA 1
ATOM 1494 C C . GLU A 1 189 ? -21.208 -5.420 38.394 1.00 96.50 189 GLU A C 1
ATOM 1496 O O . GLU A 1 189 ? -21.694 -5.527 39.519 1.00 96.50 189 GLU A O 1
ATOM 1501 N N . LEU A 1 190 ? -21.548 -4.421 37.572 1.00 97.00 190 LEU A N 1
ATOM 1502 C CA . LEU A 1 190 ? -22.477 -3.360 37.956 1.00 97.00 190 LEU A CA 1
ATOM 1503 C C . LEU A 1 190 ? -23.921 -3.866 38.056 1.00 97.00 190 LEU A C 1
ATOM 1505 O O . LEU A 1 190 ? -24.658 -3.375 38.905 1.00 97.00 190 LEU A O 1
ATOM 1509 N N . GLY A 1 191 ? -24.320 -4.869 37.268 1.00 96.19 191 GLY A N 1
ATOM 1510 C CA . GLY A 1 191 ? -25.631 -5.511 37.419 1.00 96.19 191 GLY A CA 1
ATOM 1511 C C . GLY A 1 191 ? -25.744 -6.306 38.721 1.00 96.19 191 GLY A C 1
ATOM 1512 O O . GLY A 1 191 ? -26.756 -6.226 39.423 1.00 96.19 191 GLY A O 1
ATOM 1513 N N . LEU A 1 192 ? -24.672 -7.012 39.102 1.00 96.81 192 LEU A N 1
ATOM 1514 C CA . LEU A 1 192 ? -24.593 -7.681 40.402 1.00 96.81 192 LEU A CA 1
ATOM 1515 C C . LEU A 1 192 ? -24.637 -6.665 41.551 1.00 96.81 192 LEU A C 1
ATOM 1517 O O . LEU A 1 192 ? -25.386 -6.868 42.505 1.00 96.81 192 LEU A O 1
ATOM 1521 N N . LEU A 1 193 ? -23.887 -5.565 41.439 1.00 96.69 193 LEU A N 1
ATOM 1522 C CA . LEU A 1 193 ? -23.862 -4.503 42.442 1.00 96.69 193 LEU A CA 1
ATOM 1523 C C . LEU A 1 193 ? -25.225 -3.813 42.584 1.00 96.69 193 LEU A C 1
ATOM 1525 O O . LEU A 1 193 ? -25.674 -3.567 43.698 1.00 96.69 193 LEU A O 1
ATOM 1529 N N . ALA A 1 194 ? -25.921 -3.554 41.476 1.00 97.44 194 ALA A N 1
ATOM 1530 C CA . ALA A 1 194 ? -27.284 -3.033 41.502 1.00 97.44 194 ALA A CA 1
ATOM 1531 C C . ALA A 1 194 ? -28.240 -3.988 42.235 1.00 97.44 194 ALA A C 1
ATOM 1533 O O . ALA A 1 194 ? -29.052 -3.555 43.052 1.00 97.44 194 ALA A O 1
ATOM 1534 N N . LYS A 1 195 ? -28.116 -5.302 41.996 1.00 97.50 195 LYS A N 1
ATOM 1535 C CA . LYS A 1 195 ? -28.944 -6.319 42.657 1.00 97.50 195 LYS A CA 1
ATOM 1536 C C . LYS A 1 195 ? -28.703 -6.357 44.164 1.00 97.50 195 LYS A C 1
ATOM 1538 O O . LYS A 1 195 ? -29.669 -6.342 44.925 1.00 97.50 195 LYS A O 1
ATOM 1543 N N . THR A 1 196 ? -27.443 -6.397 44.596 1.00 97.00 196 THR A N 1
ATOM 1544 C CA . THR A 1 196 ? -27.101 -6.424 46.026 1.00 97.00 196 THR A CA 1
ATOM 1545 C C . THR A 1 196 ? -27.465 -5.111 46.715 1.00 97.00 196 THR A C 1
ATOM 1547 O O . THR A 1 196 ? -28.004 -5.136 47.818 1.00 97.00 196 THR A O 1
ATOM 1550 N N . PHE A 1 197 ? -27.267 -3.969 46.053 1.00 96.94 197 PHE A N 1
ATOM 1551 C CA . PHE A 1 197 ? -27.678 -2.662 46.563 1.00 96.94 197 PHE A CA 1
ATOM 1552 C C . PHE A 1 197 ? -29.195 -2.576 46.772 1.00 96.94 197 PHE A C 1
ATOM 1554 O O . PHE A 1 197 ? -29.639 -2.186 47.849 1.00 96.94 197 PHE A O 1
ATOM 1561 N N . ASN A 1 198 ? -29.998 -2.992 45.785 1.00 96.75 198 ASN A N 1
ATOM 1562 C CA . ASN A 1 198 ? -31.459 -3.004 45.905 1.00 96.75 198 ASN A CA 1
ATOM 1563 C C . ASN A 1 198 ? -31.927 -3.887 47.078 1.00 96.75 198 ASN A C 1
ATOM 1565 O O . ASN A 1 198 ? -32.849 -3.510 47.798 1.00 96.75 198 ASN A O 1
ATOM 1569 N N . GLN A 1 199 ? -31.278 -5.037 47.300 1.00 96.44 199 GLN A N 1
ATOM 1570 C CA . GLN A 1 199 ? -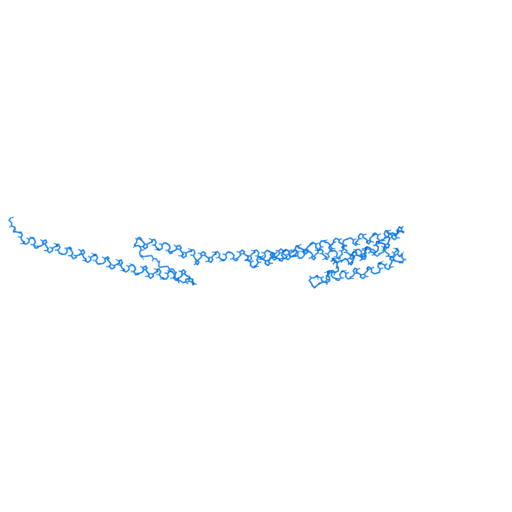31.570 -5.911 48.442 1.00 96.44 199 GLN A CA 1
ATOM 1571 C C . GLN A 1 199 ? -31.252 -5.228 49.778 1.00 96.44 199 GLN A C 1
ATOM 1573 O O . GLN A 1 199 ? -32.116 -5.179 50.649 1.00 96.44 199 GLN A O 1
ATOM 1578 N N . MET A 1 200 ? -30.052 -4.655 49.926 1.00 96.12 200 MET A N 1
ATOM 1579 C CA . MET A 1 200 ? -29.662 -3.942 51.151 1.00 96.12 200 MET A CA 1
ATOM 1580 C C . MET A 1 200 ? -30.576 -2.744 51.436 1.00 96.12 200 MET A C 1
ATOM 1582 O O . MET A 1 200 ? -31.016 -2.570 52.568 1.00 96.12 200 MET A O 1
ATOM 1586 N N . SER A 1 201 ? -30.902 -1.955 50.408 1.00 95.62 201 SER A N 1
ATOM 1587 C CA . SER A 1 201 ? -31.826 -0.819 50.509 1.00 95.62 201 SER A CA 1
ATOM 1588 C C . SER A 1 201 ? -33.215 -1.253 50.983 1.00 95.62 201 SER A C 1
ATOM 1590 O O . SER A 1 201 ? -33.779 -0.651 51.895 1.00 95.62 201 SER A O 1
ATOM 1592 N N . SER A 1 202 ? -33.749 -2.340 50.413 1.00 95.00 202 SER A N 1
ATOM 1593 C CA . SER A 1 202 ? -35.063 -2.869 50.787 1.00 95.00 202 SER A CA 1
ATOM 1594 C C . SER A 1 202 ? -35.110 -3.336 52.242 1.00 95.00 202 SER A C 1
ATOM 1596 O O . SER A 1 202 ? -36.071 -3.030 52.946 1.00 95.00 202 SER A O 1
ATOM 1598 N N . GLU A 1 203 ? -34.076 -4.035 52.717 1.00 95.19 203 GLU A N 1
ATOM 1599 C CA . GLU A 1 203 ? -33.997 -4.449 54.122 1.00 95.19 203 GLU A CA 1
ATOM 1600 C C . GLU A 1 203 ? -33.858 -3.246 55.065 1.00 95.19 203 GLU A C 1
ATOM 1602 O O . GLU A 1 203 ? -34.533 -3.188 56.092 1.00 95.19 203 GLU A O 1
ATOM 1607 N N . LEU A 1 204 ? -33.065 -2.236 54.694 1.00 94.25 204 LEU A N 1
ATOM 1608 C CA . LEU A 1 204 ? -32.919 -1.016 55.491 1.00 94.25 204 LEU A CA 1
ATOM 1609 C C . LEU A 1 204 ? -34.235 -0.224 55.572 1.00 94.25 204 LEU A C 1
ATOM 1611 O O . LEU A 1 204 ? -34.595 0.255 56.647 1.00 94.25 204 LEU A O 1
ATOM 1615 N N . HIS A 1 205 ? -35.001 -0.158 54.480 1.00 94.44 205 HIS A N 1
ATOM 1616 C CA . HIS A 1 205 ? -36.325 0.464 54.478 1.00 94.44 205 HIS A CA 1
ATOM 1617 C C . HIS A 1 205 ? -37.311 -0.259 55.408 1.00 94.44 205 HIS A C 1
ATOM 1619 O O . HIS A 1 205 ? -38.006 0.390 56.191 1.00 94.44 205 HIS A O 1
ATOM 1625 N N . LYS A 1 206 ? -37.338 -1.601 55.387 1.00 93.81 206 LYS A N 1
ATOM 1626 C CA . LYS A 1 206 ? -38.161 -2.394 56.319 1.00 93.81 206 LYS A CA 1
ATOM 1627 C C . LYS A 1 206 ? -37.788 -2.118 57.775 1.00 93.81 206 LYS A C 1
ATOM 1629 O O . LYS A 1 206 ? -38.679 -1.956 58.606 1.00 93.81 206 LYS A O 1
ATOM 1634 N N . LEU A 1 207 ? -36.489 -2.041 58.079 1.00 92.81 207 LEU A N 1
ATOM 1635 C CA . LEU A 1 207 ? -36.009 -1.693 59.418 1.00 92.81 207 LEU A CA 1
ATOM 1636 C C . LEU A 1 207 ? -36.490 -0.296 59.832 1.00 92.81 207 LEU A C 1
ATOM 1638 O O . LEU A 1 207 ? -36.997 -0.149 60.944 1.00 92.81 207 LEU A O 1
ATOM 1642 N N . TYR A 1 208 ? -36.411 0.693 58.937 1.00 90.44 208 TYR A N 1
ATOM 1643 C CA . TYR A 1 208 ? -36.896 2.051 59.196 1.00 90.44 208 TYR A CA 1
ATOM 1644 C C . TYR A 1 208 ? -38.400 2.079 59.510 1.00 90.44 208 TYR A C 1
ATOM 1646 O O . TYR A 1 208 ? -38.789 2.582 60.562 1.00 90.44 208 TYR A O 1
ATOM 1654 N N . LEU A 1 209 ? -39.232 1.449 58.671 1.00 91.00 209 LEU A N 1
ATOM 1655 C CA . LEU A 1 209 ? -40.684 1.357 58.888 1.00 91.00 209 LEU A CA 1
ATOM 1656 C C . LEU A 1 209 ? -41.036 0.639 60.199 1.00 91.00 209 LEU A C 1
ATOM 1658 O O . LEU A 1 209 ? -41.945 1.049 60.917 1.00 91.00 209 LEU A O 1
ATOM 1662 N N . SER A 1 210 ? -40.306 -0.431 60.534 1.00 92.25 210 SER A N 1
ATOM 1663 C CA . SER A 1 210 ? -40.523 -1.158 61.790 1.00 92.25 210 SER A CA 1
ATOM 1664 C C . SER A 1 210 ? -40.185 -0.310 63.020 1.00 92.25 210 SER A C 1
ATOM 1666 O O . SER A 1 210 ? -40.881 -0.381 64.035 1.00 92.25 210 SER A O 1
ATOM 1668 N N . LEU A 1 211 ? -39.144 0.523 62.922 1.00 90.44 211 LEU A N 1
ATOM 1669 C CA . LEU A 1 211 ? -38.741 1.426 63.990 1.00 90.44 211 LEU A CA 1
ATOM 1670 C C . LEU A 1 211 ? -39.771 2.546 64.170 1.00 90.44 211 LEU A C 1
ATOM 1672 O O . LEU A 1 211 ? -40.147 2.837 65.302 1.00 90.44 211 LEU A O 1
ATOM 1676 N N . GLU A 1 212 ? -40.265 3.120 63.072 1.00 88.31 212 GLU A N 1
ATOM 1677 C CA . GLU A 1 212 ? -41.308 4.151 63.079 1.00 88.31 212 GLU A CA 1
ATOM 1678 C C . GLU A 1 212 ? -42.605 3.640 63.726 1.00 88.31 212 GLU A C 1
ATOM 1680 O O . GLU A 1 212 ? -43.107 4.261 64.664 1.00 88.31 212 GLU A O 1
ATOM 1685 N N . ALA A 1 213 ? -43.070 2.447 63.338 1.00 89.88 213 ALA A N 1
ATOM 1686 C CA . ALA A 1 213 ? -44.237 1.812 63.952 1.00 89.88 213 ALA A CA 1
ATOM 1687 C C . ALA A 1 213 ? -44.043 1.556 65.459 1.00 89.88 213 ALA A C 1
ATOM 1689 O O . ALA A 1 213 ? -44.952 1.785 66.258 1.00 89.88 213 ALA A O 1
ATOM 1690 N N . SER A 1 214 ? -42.845 1.122 65.873 1.00 89.94 214 SER A N 1
ATOM 1691 C CA . SER A 1 214 ? -42.540 0.892 67.291 1.00 89.94 214 SER A CA 1
ATOM 1692 C C . SER A 1 214 ? -42.516 2.192 68.107 1.00 89.94 214 SER A C 1
ATOM 1694 O O . SER A 1 214 ? -42.973 2.226 69.253 1.00 89.94 214 SER A O 1
A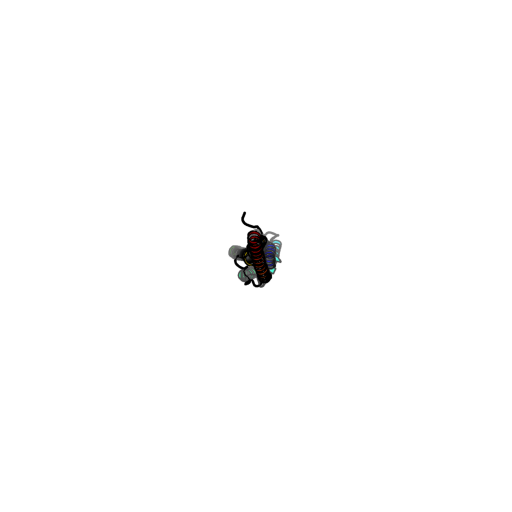TOM 1696 N N . VAL A 1 215 ? -42.006 3.281 67.523 1.00 89.31 215 VAL A N 1
ATOM 1697 C CA . VAL A 1 215 ? -42.019 4.613 68.144 1.00 89.31 215 VAL A CA 1
ATOM 1698 C C . VAL A 1 215 ? -43.451 5.127 68.285 1.00 89.31 215 VAL A C 1
ATOM 1700 O O . VAL A 1 215 ? -43.807 5.644 69.348 1.00 89.31 215 VAL A O 1
ATOM 1703 N N . GLU A 1 216 ? -44.286 4.954 67.261 1.00 86.88 216 GLU A N 1
ATOM 1704 C CA . GLU A 1 216 ? -45.689 5.367 67.295 1.00 86.88 216 GLU A CA 1
ATOM 1705 C C . GLU A 1 216 ? -46.475 4.598 68.366 1.00 86.88 216 GLU A C 1
ATOM 1707 O O . GLU A 1 216 ? -47.176 5.205 69.181 1.00 86.88 216 GLU A O 1
ATOM 1712 N N . GLU A 1 217 ? -46.288 3.278 68.446 1.00 88.75 217 GLU A N 1
ATOM 1713 C CA . GLU A 1 217 ? -46.917 2.438 69.466 1.00 88.75 217 GLU A CA 1
ATOM 1714 C C . GLU A 1 217 ? -46.534 2.879 70.885 1.00 88.75 217 GLU A C 1
ATOM 1716 O O . GLU A 1 217 ? -47.417 3.101 71.721 1.00 88.75 217 GLU A O 1
ATOM 1721 N N . LYS A 1 218 ? -45.236 3.085 71.155 1.00 83.69 218 LYS A N 1
ATOM 1722 C CA . LYS A 1 218 ? -44.772 3.562 72.469 1.00 83.69 218 LYS A CA 1
ATOM 1723 C C . LYS A 1 218 ? -45.283 4.959 72.800 1.00 83.69 218 LYS A C 1
ATOM 1725 O O . LYS A 1 218 ? -45.617 5.228 73.952 1.00 83.69 218 LYS A O 1
ATOM 1730 N N . THR A 1 219 ? -45.363 5.845 71.810 1.00 84.62 219 THR A N 1
ATOM 1731 C CA . THR A 1 219 ? -45.910 7.199 71.988 1.00 84.62 219 THR A CA 1
ATOM 1732 C C . THR A 1 219 ? -47.389 7.145 72.356 1.00 84.62 219 THR A C 1
ATOM 1734 O O . THR A 1 219 ? -47.835 7.844 73.271 1.00 84.62 219 THR A O 1
ATOM 1737 N N . ARG A 1 220 ? -48.151 6.269 71.694 1.00 85.38 220 ARG A N 1
ATOM 1738 C CA . ARG A 1 220 ? -49.566 6.042 71.990 1.00 85.38 220 ARG A CA 1
ATOM 1739 C C . ARG A 1 220 ? -49.766 5.499 73.405 1.00 85.38 220 ARG A C 1
ATOM 1741 O O . AR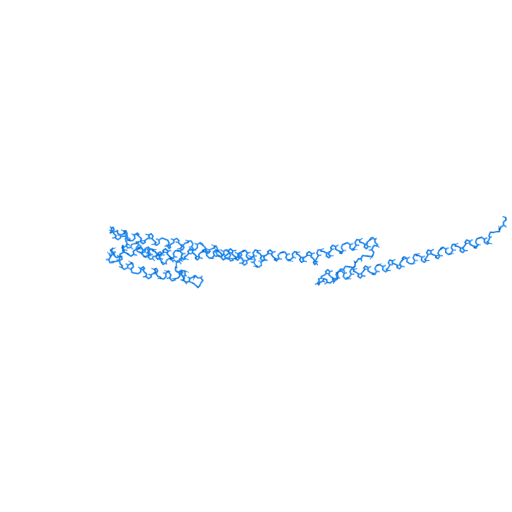G A 1 220 ? -50.607 6.026 74.132 1.00 85.38 220 ARG A O 1
ATOM 1748 N N . ASP A 1 221 ? -48.976 4.507 73.806 1.00 85.69 221 ASP A N 1
ATOM 1749 C CA . ASP A 1 221 ? -49.053 3.896 75.139 1.00 85.69 221 ASP A CA 1
ATOM 1750 C C . ASP A 1 221 ? -48.694 4.896 76.258 1.00 85.69 221 ASP A C 1
ATOM 1752 O O . ASP A 1 221 ? -49.381 4.990 77.280 1.00 85.69 221 ASP A O 1
ATOM 1756 N N . LEU A 1 222 ? -47.691 5.754 76.025 1.00 84.12 222 LEU A N 1
ATOM 1757 C CA . LEU A 1 222 ? -47.359 6.884 76.904 1.00 84.12 222 LEU A CA 1
ATOM 1758 C C . LEU A 1 222 ? -48.532 7.860 77.063 1.00 84.12 222 LEU A C 1
ATOM 1760 O O . LEU A 1 222 ? -48.851 8.275 78.181 1.00 84.12 222 LEU A O 1
ATOM 1764 N N . HIS A 1 223 ? -49.195 8.224 75.962 1.00 81.62 223 HIS A N 1
ATOM 1765 C CA . HIS A 1 223 ? -50.364 9.103 76.001 1.00 81.62 223 HIS A CA 1
ATOM 1766 C C . HIS A 1 223 ? -51.548 8.476 76.738 1.00 81.62 223 HIS A C 1
ATOM 1768 O O . HIS A 1 223 ? -52.238 9.167 77.492 1.00 81.62 223 HIS A O 1
ATOM 1774 N N . GLU A 1 224 ? -51.785 7.181 76.546 1.00 82.88 224 GLU A N 1
ATOM 1775 C CA . GLU A 1 224 ? -52.851 6.464 77.236 1.00 82.88 224 GLU A CA 1
ATOM 1776 C C . GLU A 1 224 ? -52.569 6.358 78.739 1.00 82.88 224 GLU A C 1
ATOM 1778 O O . GLU A 1 224 ? -53.439 6.659 79.561 1.00 82.88 224 GLU A O 1
ATOM 1783 N N . THR A 1 225 ? -51.325 6.045 79.107 1.00 78.56 225 THR A N 1
ATOM 1784 C CA . THR A 1 225 ? -50.866 6.017 80.501 1.00 78.56 225 THR A CA 1
ATOM 1785 C C . THR A 1 225 ? -51.014 7.386 81.164 1.00 78.56 225 THR A C 1
ATOM 1787 O O . THR A 1 225 ? -51.540 7.479 82.275 1.00 78.56 225 THR A O 1
ATOM 1790 N N . LYS A 1 226 ? -50.641 8.470 80.470 1.00 77.62 226 LYS A N 1
ATOM 1791 C CA . LYS A 1 226 ? -50.834 9.841 80.961 1.00 77.62 226 LYS A CA 1
ATOM 1792 C C . LYS A 1 226 ? -52.312 10.159 81.206 1.00 77.62 226 LYS A C 1
ATOM 1794 O O . LYS A 1 226 ? -52.641 10.660 82.278 1.00 77.62 226 LYS A O 1
ATOM 1799 N N . ARG A 1 227 ? -53.213 9.821 80.273 1.00 77.19 227 ARG A N 1
ATOM 1800 C CA . ARG A 1 227 ? -54.665 10.016 80.468 1.00 77.19 227 ARG A CA 1
ATOM 1801 C C . ARG A 1 227 ? -55.194 9.233 81.664 1.00 77.19 227 ARG A C 1
ATOM 1803 O O . ARG A 1 227 ? -55.983 9.769 82.435 1.00 77.19 227 ARG A O 1
ATOM 1810 N N . ARG A 1 228 ? -54.767 7.978 81.838 1.00 78.00 228 ARG A N 1
ATOM 1811 C CA . ARG A 1 228 ? -55.175 7.151 82.986 1.00 78.00 228 ARG A CA 1
ATOM 1812 C C . ARG A 1 228 ? -54.727 7.778 84.309 1.00 78.00 228 ARG A C 1
ATOM 1814 O O . ARG A 1 228 ? -55.523 7.846 85.241 1.00 78.00 228 ARG A O 1
ATOM 1821 N N . LEU A 1 229 ? -53.494 8.285 84.373 1.00 79.19 229 LEU A N 1
ATOM 1822 C CA . LEU A 1 229 ? -52.983 9.003 85.544 1.00 79.19 229 LEU A CA 1
ATOM 1823 C C . LEU A 1 229 ? -53.740 10.315 85.806 1.00 79.19 229 LEU A C 1
ATOM 1825 O O . LEU A 1 229 ? -54.063 10.594 86.955 1.00 79.19 229 LEU A O 1
ATOM 1829 N N . GLU A 1 230 ? -54.077 11.095 84.776 1.00 75.06 230 GLU A N 1
ATOM 1830 C CA . GLU A 1 230 ? -54.876 12.324 84.921 1.00 75.06 230 GLU A CA 1
ATOM 1831 C C . GLU A 1 230 ? -56.297 12.047 85.431 1.00 75.06 230 GLU A C 1
ATOM 1833 O O . GLU A 1 230 ? -56.784 12.771 86.297 1.00 75.06 230 GLU A O 1
ATOM 1838 N N . VAL A 1 231 ? -56.949 10.983 84.952 1.00 75.88 231 VAL A N 1
ATOM 1839 C CA . VAL A 1 231 ? -58.271 10.560 85.445 1.00 75.88 231 VAL A CA 1
ATOM 1840 C C . VAL A 1 231 ? -58.192 10.129 86.909 1.00 75.88 231 VAL A C 1
ATOM 1842 O O . VAL A 1 231 ? -58.988 10.590 87.725 1.00 75.88 231 VAL A O 1
ATOM 1845 N N . LEU A 1 232 ? -57.205 9.302 87.275 1.00 75.19 232 LEU A N 1
ATOM 1846 C CA . LEU A 1 232 ? -56.983 8.915 88.673 1.00 75.19 232 LEU A CA 1
ATOM 1847 C C . LEU A 1 232 ? -56.700 10.137 89.557 1.00 75.19 232 LEU A C 1
ATOM 1849 O O . LEU A 1 232 ? -57.251 10.242 90.652 1.00 75.19 232 LEU A O 1
ATOM 1853 N N . TYR A 1 233 ? -55.909 11.093 89.064 1.00 70.56 233 TYR A N 1
ATOM 1854 C CA . TYR A 1 233 ? -55.635 12.344 89.763 1.00 70.56 233 TYR A CA 1
ATOM 1855 C C . TYR A 1 233 ? -56.915 13.170 89.976 1.00 70.56 233 TYR A C 1
ATOM 1857 O O . TYR A 1 233 ? -57.203 13.555 91.108 1.00 70.56 233 TYR A O 1
ATOM 1865 N N . GLN A 1 234 ? -57.738 13.363 88.939 1.00 69.69 234 GLN A N 1
ATOM 1866 C CA . GLN A 1 234 ? -59.024 14.072 89.030 1.00 69.69 234 GLN A CA 1
ATOM 1867 C C . GLN A 1 234 ? -60.032 13.391 89.966 1.00 69.69 234 GLN A C 1
ATOM 1869 O O . GLN A 1 234 ? -60.813 14.081 90.615 1.00 69.69 234 GLN A O 1
ATOM 1874 N N . CYS A 1 235 ? -60.010 12.061 90.070 1.00 68.75 235 CYS A N 1
ATOM 1875 C CA . CYS A 1 235 ? -60.829 11.328 91.035 1.00 68.75 235 CYS A CA 1
ATOM 1876 C C . CYS A 1 235 ? -60.281 11.406 92.473 1.00 68.75 235 CYS A C 1
ATOM 1878 O O . CYS A 1 235 ? -61.049 11.242 93.418 1.00 68.75 235 CYS A O 1
ATOM 1880 N N . SER A 1 236 ? -58.977 11.649 92.653 1.00 62.59 236 SER A N 1
ATOM 1881 C CA . SER A 1 236 ? -58.324 11.728 93.971 1.00 62.59 236 SER A CA 1
ATOM 1882 C C . SER A 1 236 ? -58.316 13.130 94.597 1.00 62.59 236 SER A C 1
ATOM 1884 O O . SER A 1 236 ? -58.133 13.253 95.808 1.00 62.59 236 SER A O 1
ATOM 1886 N N . VAL A 1 237 ? -58.545 14.187 93.809 1.00 55.72 237 VAL A N 1
ATOM 1887 C CA . VAL A 1 237 ? -58.706 15.559 94.314 1.00 55.72 237 VAL A CA 1
ATOM 1888 C C . VAL A 1 237 ? -60.192 15.818 94.611 1.00 55.72 237 VAL A C 1
ATOM 1890 O O . VAL A 1 237 ? -61.006 15.809 93.687 1.00 55.72 237 VAL A O 1
ATOM 1893 N N . PRO A 1 238 ? -60.593 16.073 95.871 1.00 52.19 238 PRO A N 1
ATOM 1894 C CA . PRO A 1 238 ? -61.979 16.390 96.192 1.00 52.19 238 PRO A CA 1
ATOM 1895 C C . PRO A 1 238 ? -62.356 17.738 95.572 1.00 52.19 238 PRO A C 1
ATOM 1897 O O . PRO A 1 238 ? -61.662 18.731 95.799 1.00 52.19 238 PRO A O 1
ATOM 1900 N N . ARG A 1 239 ? -63.476 17.803 94.838 1.00 51.66 239 ARG A N 1
ATOM 1901 C CA . ARG A 1 239 ? -64.110 19.090 94.514 1.00 51.66 239 ARG A CA 1
ATOM 1902 C C . ARG A 1 239 ? -64.481 19.779 95.832 1.00 51.66 239 ARG A C 1
ATOM 1904 O O . ARG A 1 239 ? -65.353 19.287 96.548 1.00 51.66 239 ARG A O 1
ATOM 1911 N N . ARG A 1 240 ? -63.802 20.880 96.145 1.00 46.22 240 ARG A N 1
ATOM 1912 C CA . ARG A 1 240 ? -64.249 21.897 97.099 1.00 46.22 240 ARG A CA 1
ATOM 1913 C C . ARG A 1 240 ? -64.682 23.127 96.327 1.00 46.22 240 ARG A C 1
ATOM 1915 O O . ARG A 1 240 ? -63.989 23.445 95.336 1.00 46.22 240 ARG A O 1
#

Radius of gyration: 46.63 Å; chains: 1; bounding box: 100×35×139 Å

Sequence (240 aa):
MLLSILSTGIALLTLASSLRDAEAINIAGSLRMQSYRLGYDLQSGSPQLNAHRQLFQQALHSPVLTNLNVWYVPEAVKTRYAHLNANWLEMNNRLSKGDLPWYQANINNYVNQIDLFVLALQHYAERKMLLVVAISLAGGIGIFTLVFFTLRRIRHQVVAPLNQLVTASQRIEHGQFDSPPLDTSLPNELGLLAKTFNQMSSELHKLYLSLEASVEEKTRDLHETKRRLEVLYQCSVPRR

pLDDT: mean 92.27, std 8.96, range [46.22, 98.75]